Protein AF-A0A929HIV7-F1 (afdb_monomer_lite)

Sequence (266 aa):
MNDDNNTDKNTVTNSTVANNEQEAQVTNKKEVIDSSTEHQPWFMEEPARRTFFKRIAAGGGGALLAGAGSYGLARHSLEGREVTDYPVIDEKLFRPKPQQDTILNFVSSRALNKKYPEREEQYNRLQKKQFEWINGFRDMYRKPWDNSKPGYTQMDRALQKAGWEPLNLAGSRLSANLQPNTPFNTWDQTDVEKDQYQFENKKQASDAIKSAARVFGAVKCGIAKRDKRWDYDPLYDIENEKELSWEDDFPFEPKTVIVMLSSMDY

pLDDT: mean 75.12, std 25.32, range [28.84, 97.88]

Structure (mmCIF, N/CA/C/O backbone):
data_AF-A0A929HIV7-F1
#
_entry.id   AF-A0A929HIV7-F1
#
loop_
_atom_site.group_PDB
_atom_site.id
_atom_site.type_symbol
_atom_site.label_atom_id
_atom_site.label_alt_id
_atom_site.label_comp_id
_atom_site.label_asym_id
_atom_site.label_entity_id
_atom_site.label_seq_id
_atom_site.pdbx_PDB_ins_code
_atom_site.Cartn_x
_atom_site.Cartn_y
_atom_site.Cartn_z
_atom_site.occupancy
_atom_site.B_iso_or_equiv
_atom_site.auth_seq_id
_atom_site.auth_comp_id
_atom_site.auth_asym_id
_atom_site.auth_atom_id
_atom_site.pdbx_PDB_model_num
ATOM 1 N N . MET A 1 1 ? 6.152 67.365 -15.399 1.00 39.50 1 MET A N 1
ATOM 2 C CA . MET A 1 1 ? 7.392 66.865 -16.025 1.00 39.50 1 MET A CA 1
ATOM 3 C C . MET A 1 1 ? 7.211 65.357 -16.092 1.00 39.50 1 MET A C 1
ATOM 5 O O . MET A 1 1 ? 7.564 64.682 -15.140 1.00 39.50 1 MET A O 1
ATOM 9 N N . ASN A 1 2 ? 6.501 64.955 -17.158 1.00 37.72 2 ASN A N 1
ATOM 10 C CA . ASN A 1 2 ? 6.186 63.630 -17.725 1.00 37.72 2 ASN A CA 1
ATOM 11 C C . ASN A 1 2 ? 5.828 62.518 -16.709 1.00 37.72 2 ASN A C 1
ATOM 13 O O . ASN A 1 2 ? 6.718 62.034 -16.018 1.00 37.72 2 ASN A O 1
ATOM 17 N N . ASP A 1 3 ? 4.558 62.150 -16.471 1.00 33.84 3 ASP A N 1
ATOM 18 C CA . ASP A 1 3 ? 3.529 61.565 -17.381 1.00 33.84 3 ASP A CA 1
ATOM 19 C C . ASP A 1 3 ? 4.128 60.393 -18.209 1.00 33.84 3 ASP A C 1
ATOM 21 O O . ASP A 1 3 ? 5.145 60.580 -18.868 1.00 33.84 3 ASP A O 1
ATOM 25 N N . ASP A 1 4 ? 3.669 59.134 -18.165 1.00 37.12 4 ASP A N 1
ATOM 26 C CA . ASP A 1 4 ? 2.285 58.674 -18.285 1.00 37.12 4 ASP A CA 1
ATOM 27 C C . ASP A 1 4 ? 2.076 57.213 -17.824 1.00 37.12 4 ASP A C 1
ATOM 29 O O . ASP A 1 4 ? 2.954 56.352 -17.923 1.00 37.12 4 ASP A O 1
ATOM 33 N N . ASN A 1 5 ? 0.840 56.948 -17.389 1.00 37.09 5 ASN A N 1
ATOM 34 C CA . ASN A 1 5 ? 0.201 55.634 -17.292 1.00 37.09 5 ASN A CA 1
ATOM 35 C C . ASN A 1 5 ? 0.029 54.995 -18.683 1.00 37.09 5 ASN A C 1
ATOM 37 O O . ASN A 1 5 ? -0.334 55.705 -19.615 1.00 37.09 5 ASN A O 1
ATOM 41 N N . ASN A 1 6 ? 0.070 53.659 -18.802 1.00 33.41 6 ASN A N 1
ATOM 42 C CA . ASN A 1 6 ? -0.849 53.006 -19.742 1.00 33.41 6 ASN A CA 1
ATOM 43 C C . ASN A 1 6 ? -1.240 51.565 -19.362 1.00 33.41 6 ASN A C 1
ATOM 45 O O . ASN A 1 6 ? -0.426 50.645 -19.309 1.00 33.41 6 ASN A O 1
ATOM 49 N N . THR A 1 7 ? -2.538 51.419 -19.120 1.00 37.72 7 THR A N 1
ATOM 50 C CA . THR A 1 7 ? -3.373 50.216 -19.147 1.00 37.72 7 THR A CA 1
ATOM 51 C C . THR A 1 7 ? -3.743 49.846 -20.583 1.00 37.72 7 THR A C 1
ATOM 53 O O . THR A 1 7 ? -4.264 50.709 -21.270 1.00 37.72 7 THR A O 1
ATOM 56 N N . ASP A 1 8 ? -3.680 48.569 -20.965 1.00 35.00 8 ASP A N 1
ATOM 57 C CA . ASP A 1 8 ? -4.448 48.014 -22.099 1.00 35.00 8 ASP A CA 1
ATOM 58 C C . ASP A 1 8 ? -4.846 46.569 -21.738 1.00 35.00 8 ASP A C 1
ATOM 60 O O . ASP A 1 8 ? -3.991 45.741 -21.439 1.00 35.00 8 ASP A O 1
ATOM 64 N N . LYS A 1 9 ? -6.106 46.256 -21.407 1.00 34.34 9 LYS A N 1
ATOM 65 C CA . LYS A 1 9 ? -7.330 46.114 -22.227 1.00 34.34 9 LYS A CA 1
ATOM 66 C C . LYS A 1 9 ? -7.277 44.997 -23.280 1.00 34.34 9 LYS A C 1
ATOM 68 O O . LYS A 1 9 ? -6.643 45.100 -24.319 1.00 34.34 9 LYS A O 1
ATOM 73 N N . ASN A 1 10 ? -8.078 43.968 -22.986 1.00 32.41 10 ASN A N 1
ATOM 74 C CA . ASN A 1 10 ? -8.635 42.967 -23.893 1.00 32.41 10 ASN A CA 1
ATOM 75 C C . ASN A 1 10 ? -9.076 43.553 -25.240 1.00 32.41 10 ASN A C 1
ATOM 77 O O . ASN A 1 10 ? -9.809 44.541 -25.270 1.00 32.41 10 ASN A O 1
ATOM 81 N N . THR A 1 11 ? -8.822 42.833 -26.333 1.00 31.97 11 THR A N 1
ATOM 82 C CA . THR A 1 11 ? -9.769 42.775 -27.455 1.00 31.97 11 THR A CA 1
ATOM 83 C C . THR A 1 11 ? -9.727 41.390 -28.096 1.00 31.97 11 THR A C 1
ATOM 85 O O . THR A 1 11 ? -8.729 40.970 -28.671 1.00 31.97 11 THR A O 1
ATOM 88 N N . VAL A 1 12 ? -10.845 40.682 -27.948 1.00 35.03 12 VAL A N 1
ATOM 89 C CA . VAL A 1 12 ? -11.209 39.461 -28.667 1.00 35.03 12 VAL A CA 1
ATOM 90 C C . VAL A 1 12 ? -11.675 39.874 -30.060 1.00 35.03 12 VAL A C 1
ATOM 92 O O . VAL A 1 12 ? -12.598 40.679 -30.177 1.00 35.03 12 VAL A O 1
ATOM 95 N N . THR A 1 13 ? -11.083 39.314 -31.110 1.00 31.34 13 THR A N 1
ATOM 96 C CA . THR A 1 13 ? -11.600 39.417 -32.478 1.00 31.34 13 THR A CA 1
ATOM 97 C C . THR A 1 13 ? -12.160 38.069 -32.918 1.00 31.34 13 THR A C 1
ATOM 99 O O . THR A 1 13 ? -11.432 37.128 -33.216 1.00 31.34 13 THR A O 1
ATOM 102 N N . ASN A 1 14 ? -13.492 37.997 -32.956 1.00 31.38 14 ASN A N 1
ATOM 103 C CA . ASN A 1 14 ? -14.230 37.023 -33.751 1.00 31.38 14 ASN A CA 1
ATOM 104 C C . ASN A 1 14 ? -14.139 37.432 -35.225 1.00 31.38 14 ASN A C 1
ATOM 106 O O . ASN A 1 14 ? -14.531 38.545 -35.575 1.00 31.38 14 ASN A O 1
ATOM 110 N N . SER A 1 15 ? -13.711 36.521 -36.094 1.00 31.70 15 SER A N 1
ATOM 111 C CA . SER A 1 15 ? -13.962 36.615 -37.531 1.00 31.70 15 SER A CA 1
ATOM 112 C C . SER A 1 15 ? -14.587 35.317 -38.035 1.00 31.70 15 SER A C 1
ATOM 114 O O . SER A 1 15 ? -13.945 34.290 -38.226 1.00 31.70 15 SER A O 1
ATOM 116 N N . THR A 1 16 ? -15.897 35.401 -38.235 1.00 31.55 16 THR A N 1
ATOM 117 C CA . THR A 1 16 ? -16.716 34.479 -39.015 1.00 31.55 16 THR A CA 1
ATOM 118 C C . THR A 1 16 ? -16.428 34.712 -40.498 1.00 31.55 16 THR A C 1
ATOM 120 O O . THR A 1 16 ? -16.586 35.838 -40.965 1.00 31.55 16 THR A O 1
ATOM 123 N N . VAL A 1 17 ? -16.079 33.672 -41.259 1.00 33.56 17 VAL A N 1
ATOM 124 C CA . VAL A 1 17 ? -16.283 33.657 -42.717 1.00 33.56 17 VAL A CA 1
ATOM 125 C C . VAL A 1 17 ? -16.870 32.307 -43.106 1.00 33.56 17 VAL A C 1
ATOM 127 O O . VAL A 1 17 ? -16.302 31.254 -42.827 1.00 33.56 17 VAL A O 1
ATOM 130 N N . ALA A 1 18 ? -18.051 32.385 -43.707 1.00 29.92 18 ALA A N 1
ATOM 131 C CA . ALA A 1 18 ? -18.834 31.283 -44.223 1.00 29.92 18 ALA A CA 1
ATOM 132 C C . ALA A 1 18 ? -18.366 30.851 -45.624 1.00 29.92 18 ALA A C 1
ATOM 134 O O . ALA A 1 18 ? -17.938 31.680 -46.421 1.00 29.92 18 ALA A O 1
ATOM 135 N N . ASN A 1 19 ? -18.540 29.550 -45.868 1.00 32.00 19 ASN A N 1
ATOM 136 C CA . ASN A 1 19 ? -18.940 28.854 -47.094 1.00 32.00 19 ASN A CA 1
ATOM 137 C C . ASN A 1 19 ? -18.295 29.219 -48.441 1.00 32.00 19 ASN A C 1
ATOM 139 O O . ASN A 1 19 ? -18.509 30.295 -48.986 1.00 32.00 19 ASN A O 1
ATOM 143 N N . ASN A 1 20 ? -17.702 28.200 -49.071 1.00 30.00 20 ASN A N 1
ATOM 144 C CA . ASN A 1 20 ? -18.084 27.823 -50.431 1.00 30.00 20 ASN A CA 1
ATOM 145 C C . ASN A 1 20 ? -17.886 26.315 -50.637 1.00 30.00 20 ASN A C 1
ATOM 147 O O . ASN A 1 20 ? -16.775 25.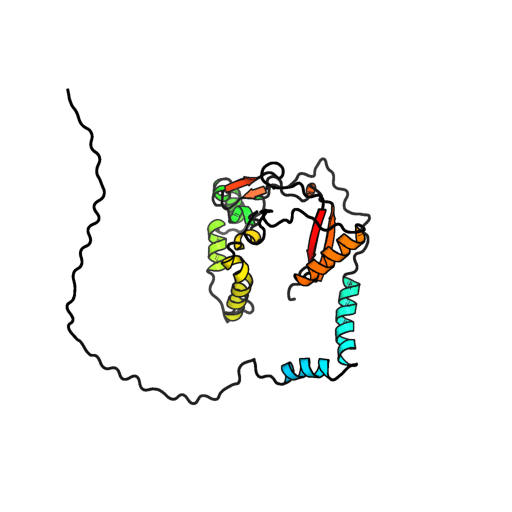794 -50.558 1.00 30.00 20 ASN A O 1
ATOM 151 N N . GLU A 1 21 ? -19.004 25.639 -50.882 1.00 30.50 21 GLU A N 1
ATOM 152 C CA . GLU A 1 21 ? -19.097 24.289 -51.425 1.00 30.50 21 GLU A CA 1
ATOM 153 C C . GLU A 1 21 ? -18.685 24.314 -52.901 1.00 30.50 21 GLU A C 1
ATOM 155 O O . GLU A 1 21 ? -19.181 25.147 -53.655 1.00 30.50 21 GLU A O 1
ATOM 160 N N . GLN A 1 22 ? -17.848 23.367 -53.330 1.00 30.06 22 GLN A N 1
ATOM 161 C CA . GLN A 1 22 ? -17.987 22.758 -54.652 1.00 30.06 22 GLN A CA 1
ATOM 162 C C . GLN A 1 22 ? -17.660 21.267 -54.577 1.00 30.06 22 GLN A C 1
ATOM 164 O O . GLN A 1 22 ? -16.680 20.829 -53.974 1.00 30.06 22 GLN A O 1
ATOM 169 N N . GLU A 1 23 ? -18.576 20.518 -55.173 1.00 30.91 23 GLU A N 1
ATOM 170 C CA . GLU A 1 23 ? -18.723 19.076 -55.200 1.00 30.91 23 GLU A CA 1
ATOM 171 C C . GLU A 1 23 ? -17.582 18.372 -55.946 1.00 30.91 23 GLU A C 1
ATOM 173 O O . GLU A 1 23 ? -17.171 18.778 -57.030 1.00 30.91 23 GLU A O 1
ATOM 178 N N . ALA A 1 24 ? -17.165 17.222 -55.421 1.00 29.38 24 ALA A N 1
ATOM 179 C CA . ALA A 1 24 ? -16.625 16.137 -56.230 1.00 29.38 24 ALA A CA 1
ATOM 180 C C . ALA A 1 24 ? -17.157 14.814 -55.670 1.00 29.38 24 ALA A C 1
ATOM 182 O O . ALA A 1 24 ? -16.622 14.238 -54.721 1.00 29.38 24 ALA A O 1
ATOM 183 N N . GLN A 1 25 ? -18.269 14.362 -56.250 1.00 28.84 25 GLN A N 1
ATOM 184 C CA . GLN A 1 25 ? -18.824 13.032 -56.042 1.00 28.84 25 GLN A CA 1
ATOM 185 C C . GLN A 1 25 ? -17.849 11.984 -56.592 1.00 28.84 25 GLN A C 1
ATOM 187 O O . GLN A 1 25 ? -17.640 11.890 -57.799 1.00 28.84 25 GLN A O 1
ATOM 192 N N . VAL A 1 26 ? -17.290 11.154 -55.711 1.00 32.84 26 VAL A N 1
ATOM 193 C CA . VAL A 1 26 ? -16.715 9.858 -56.091 1.00 32.84 26 VAL A CA 1
ATOM 194 C C . VAL A 1 26 ? -17.543 8.783 -55.405 1.00 32.84 26 VAL A C 1
ATOM 196 O O . VAL A 1 26 ? -17.379 8.470 -54.228 1.00 32.84 26 VAL A O 1
ATOM 199 N N . THR A 1 27 ? -18.486 8.239 -56.166 1.00 37.69 27 THR A N 1
ATOM 200 C CA . THR A 1 27 ? -19.253 7.046 -55.827 1.00 37.69 27 THR A CA 1
ATOM 201 C C . THR A 1 27 ? -18.323 5.841 -55.746 1.00 37.69 27 THR A C 1
ATOM 203 O O . THR A 1 27 ? -17.875 5.338 -56.773 1.00 37.69 27 THR A O 1
ATOM 206 N N . ASN A 1 28 ? -18.086 5.332 -54.538 1.00 31.53 28 ASN A N 1
ATOM 207 C CA . ASN A 1 28 ? -17.613 3.966 -54.340 1.00 31.53 28 ASN A CA 1
ATOM 208 C C . ASN A 1 28 ? -18.698 3.188 -53.592 1.00 31.53 28 ASN A C 1
ATOM 210 O O . ASN A 1 28 ? -18.806 3.245 -52.367 1.00 31.53 28 ASN A O 1
ATOM 214 N N . LYS A 1 29 ? -19.534 2.482 -54.363 1.00 36.03 29 LYS A N 1
ATOM 215 C CA . LYS A 1 29 ? -20.408 1.421 -53.858 1.00 36.03 29 LYS A CA 1
ATOM 216 C C . LYS A 1 29 ? -19.511 0.342 -53.253 1.00 36.03 29 LYS A C 1
ATOM 218 O O . LYS A 1 29 ? -18.879 -0.407 -53.989 1.00 36.03 29 LYS A O 1
ATOM 223 N N . LYS A 1 30 ? -19.454 0.258 -51.924 1.00 33.47 30 LYS A N 1
ATOM 224 C CA . LYS A 1 30 ? -18.985 -0.958 -51.261 1.00 33.47 30 LYS A CA 1
ATOM 225 C C . LYS A 1 30 ? -20.158 -1.924 -51.188 1.00 33.47 30 LYS A C 1
ATOM 227 O O . LYS A 1 30 ? -21.133 -1.673 -50.485 1.00 33.47 30 LYS A O 1
ATOM 232 N N . GLU A 1 31 ? -20.051 -2.983 -51.978 1.00 30.16 31 GLU A N 1
ATOM 233 C CA . GLU A 1 31 ? -20.878 -4.176 -51.888 1.00 30.16 31 GLU A CA 1
ATOM 234 C C . GLU A 1 31 ? -20.870 -4.699 -50.449 1.00 30.16 31 GLU A C 1
ATOM 236 O O . GLU A 1 31 ? -19.819 -4.865 -49.824 1.00 30.16 31 GLU A O 1
ATOM 241 N N . VAL A 1 32 ? -22.070 -4.923 -49.921 1.00 32.34 32 VAL A N 1
ATOM 242 C CA . VAL A 1 32 ? -22.291 -5.680 -48.695 1.00 32.34 32 VAL A CA 1
ATOM 243 C C . VAL A 1 32 ? -21.951 -7.127 -49.028 1.00 32.34 32 VAL A C 1
ATOM 245 O O . VAL A 1 32 ? -22.730 -7.819 -49.677 1.00 32.34 32 VAL A O 1
ATOM 248 N N . ILE A 1 33 ? -20.752 -7.556 -48.643 1.00 33.03 33 ILE A N 1
ATOM 249 C CA . ILE A 1 33 ? -20.376 -8.966 -48.674 1.00 33.03 33 ILE A CA 1
ATOM 250 C C . ILE A 1 33 ? -21.093 -9.629 -47.499 1.00 33.03 33 ILE A C 1
ATOM 252 O O . ILE A 1 33 ? -20.732 -9.424 -46.340 1.00 33.03 33 ILE A O 1
ATOM 256 N N . ASP A 1 34 ? -22.131 -10.391 -47.823 1.00 34.34 34 ASP A N 1
ATOM 257 C CA . ASP A 1 34 ? -22.743 -11.380 -46.945 1.00 34.34 34 ASP A CA 1
ATOM 258 C C . ASP A 1 34 ? -21.718 -12.496 -46.695 1.00 34.34 34 ASP A C 1
ATOM 260 O O . ASP A 1 34 ? -21.512 -13.384 -47.522 1.00 34.34 34 ASP A O 1
ATOM 264 N N . SER A 1 35 ? -20.986 -12.398 -45.585 1.00 35.59 35 SER A N 1
ATOM 265 C CA . SER A 1 35 ? -20.142 -13.484 -45.099 1.00 35.59 35 SER A CA 1
ATOM 266 C C . SER A 1 35 ? -20.953 -14.324 -44.121 1.00 35.59 35 SER A C 1
ATOM 268 O O . SER A 1 35 ? -20.824 -14.179 -42.900 1.00 35.59 35 SER A O 1
ATOM 270 N N . SER A 1 36 ? -21.776 -15.222 -44.661 1.00 37.75 36 SER A N 1
ATOM 271 C CA . SER A 1 36 ? -22.279 -16.389 -43.943 1.00 37.75 36 SER A CA 1
ATOM 272 C C . SER A 1 36 ? -21.080 -17.200 -43.438 1.00 37.75 36 SER A C 1
ATOM 274 O O . SER A 1 36 ? -20.533 -18.055 -44.135 1.00 37.75 36 SER A O 1
ATOM 276 N N . THR A 1 37 ? -20.633 -16.875 -42.231 1.00 32.59 37 THR A N 1
ATOM 277 C CA . THR A 1 37 ? -19.577 -17.580 -41.511 1.00 32.59 37 THR A CA 1
ATOM 278 C C . THR A 1 37 ? -20.241 -18.137 -40.267 1.00 32.59 37 THR A C 1
ATOM 280 O O . THR A 1 37 ? -20.845 -17.387 -39.502 1.00 32.59 37 THR A O 1
ATOM 283 N N . GLU A 1 38 ? -20.209 -19.459 -40.132 1.00 31.36 38 GLU A N 1
ATOM 284 C CA . GLU A 1 38 ? -20.833 -20.223 -39.056 1.00 31.36 38 GLU A CA 1
ATOM 285 C C . GLU A 1 38 ? -20.629 -19.559 -37.687 1.00 31.36 38 GLU A C 1
ATOM 287 O O . GLU A 1 38 ? -19.502 -19.324 -37.243 1.00 31.36 38 GLU A O 1
ATOM 292 N N . HIS A 1 39 ? -21.738 -19.263 -37.006 1.00 31.67 39 HIS A N 1
ATOM 293 C CA . HIS A 1 39 ? -21.738 -18.821 -35.618 1.00 31.67 39 HIS A CA 1
ATOM 294 C C . HIS A 1 39 ? -21.105 -19.903 -34.731 1.00 31.67 39 HIS A C 1
ATOM 296 O O . HIS A 1 39 ? -21.753 -20.876 -34.355 1.00 31.67 39 HIS A O 1
ATOM 302 N N . GLN A 1 40 ? -19.846 -19.709 -34.347 1.00 33.22 40 GLN A N 1
ATOM 303 C CA . GLN A 1 40 ? -19.295 -20.324 -33.143 1.00 33.22 40 GLN A CA 1
ATOM 304 C C . GLN A 1 40 ? -19.890 -19.582 -31.930 1.00 33.22 40 GLN A C 1
ATOM 306 O O . GLN A 1 40 ? -19.706 -18.363 -31.830 1.00 33.22 40 GLN A O 1
ATOM 311 N N . PRO A 1 41 ? -20.624 -20.248 -31.016 1.00 29.92 41 PRO A N 1
ATOM 312 C CA . PRO A 1 41 ? -21.221 -19.580 -29.865 1.00 29.92 41 PRO A CA 1
ATOM 313 C C . PRO A 1 41 ? -20.114 -19.164 -28.893 1.00 29.92 41 PRO A C 1
ATOM 315 O O . PRO A 1 41 ? -19.409 -19.998 -28.327 1.00 29.92 41 PRO A O 1
ATOM 318 N N . TRP A 1 42 ? -19.942 -17.860 -28.699 1.00 37.47 42 TRP A N 1
ATOM 319 C CA . TRP A 1 42 ? -18.981 -17.319 -27.748 1.00 37.47 42 TRP A CA 1
ATOM 320 C C . TRP A 1 42 ? -19.509 -17.464 -26.307 1.00 37.47 42 TRP A C 1
ATOM 322 O O . TRP A 1 42 ? -20.615 -17.038 -25.992 1.00 37.47 42 TRP A O 1
ATOM 332 N N . PHE A 1 43 ? -18.690 -18.098 -25.460 1.00 39.84 43 PHE A N 1
ATOM 333 C CA . PHE A 1 43 ? -18.475 -18.008 -23.998 1.00 39.84 43 PHE A CA 1
ATOM 334 C C . PHE A 1 43 ? -19.613 -17.832 -22.962 1.00 39.84 43 PHE A C 1
ATOM 336 O O . PHE A 1 43 ? -19.355 -18.053 -21.778 1.00 39.84 43 PHE A O 1
ATOM 343 N N . MET A 1 44 ? -20.843 -17.476 -23.326 1.00 36.66 44 MET A N 1
ATOM 344 C CA . MET A 1 44 ? -21.931 -17.169 -22.378 1.00 36.66 44 MET A CA 1
ATOM 345 C C . MET A 1 44 ? -23.121 -18.134 -22.455 1.00 36.66 44 MET A C 1
ATOM 347 O O . MET A 1 44 ? -24.029 -18.050 -21.629 1.00 36.66 44 MET A O 1
ATOM 351 N N . GLU A 1 45 ? -23.101 -19.096 -23.378 1.00 41.06 45 GLU A N 1
ATOM 352 C CA . GLU A 1 45 ? -24.184 -20.071 -23.555 1.00 41.06 45 GLU A CA 1
ATOM 353 C C . GLU A 1 45 ? -23.823 -21.498 -23.130 1.00 41.06 45 GLU A C 1
ATOM 355 O O . GLU A 1 45 ? -24.500 -22.434 -23.532 1.00 41.06 45 GLU A O 1
ATOM 360 N N . GLU A 1 46 ? -22.811 -21.712 -22.280 1.00 44.06 46 GLU A N 1
ATOM 361 C CA . GLU A 1 46 ? -22.597 -23.045 -21.702 1.00 44.06 46 GLU A CA 1
ATOM 362 C C . GLU A 1 46 ? -23.757 -23.413 -20.755 1.00 44.06 46 GLU A C 1
ATOM 364 O O . GLU A 1 46 ? -23.833 -22.896 -19.627 1.00 44.06 46 GLU A O 1
ATOM 369 N N . PRO A 1 47 ? -24.633 -24.376 -21.118 1.00 45.12 47 PRO A N 1
ATOM 370 C CA . PRO A 1 47 ? -25.722 -24.810 -20.247 1.00 45.12 47 PRO A CA 1
ATOM 371 C C . PRO A 1 47 ? -25.177 -25.448 -18.961 1.00 45.12 47 PRO A C 1
ATOM 373 O O . PRO A 1 47 ? -25.878 -25.482 -17.947 1.00 45.12 47 PRO A O 1
ATOM 376 N N . ALA A 1 48 ? -23.911 -25.890 -18.982 1.00 48.59 48 ALA A N 1
ATOM 377 C CA . ALA A 1 48 ? -23.145 -26.434 -17.864 1.00 48.59 48 ALA A CA 1
ATOM 378 C C . ALA A 1 48 ? -22.990 -25.446 -16.689 1.00 48.59 48 ALA A C 1
ATOM 380 O O . ALA A 1 48 ? -23.108 -25.838 -15.528 1.00 48.59 48 ALA A O 1
ATOM 381 N N . ARG A 1 49 ? -22.815 -24.144 -16.958 1.00 47.81 49 ARG A N 1
ATOM 382 C CA . ARG A 1 49 ? -22.648 -23.125 -15.901 1.00 47.81 49 ARG A CA 1
ATOM 383 C C . ARG A 1 49 ? -23.979 -22.721 -15.268 1.00 47.81 49 ARG A C 1
ATOM 385 O O . ARG A 1 49 ? -24.072 -22.560 -14.053 1.00 47.81 49 ARG A O 1
ATOM 392 N N . ARG A 1 50 ? -25.054 -22.656 -16.064 1.00 46.28 50 ARG A N 1
ATOM 393 C CA . ARG A 1 50 ? -26.425 -22.464 -15.549 1.00 46.28 50 ARG A CA 1
ATOM 394 C C . ARG A 1 50 ? -26.955 -23.700 -14.818 1.00 46.28 50 ARG A C 1
ATOM 396 O O . ARG A 1 50 ? -27.739 -23.558 -13.880 1.00 46.28 50 ARG A O 1
ATOM 403 N N . THR A 1 51 ? -26.512 -24.902 -15.189 1.00 45.72 51 THR A N 1
ATOM 404 C CA . THR A 1 51 ? -26.806 -26.121 -14.421 1.00 45.72 51 THR A CA 1
ATOM 405 C C . THR A 1 51 ? -25.970 -26.238 -13.154 1.00 45.72 51 THR A C 1
ATOM 407 O O . THR A 1 51 ? -26.470 -26.836 -12.210 1.00 45.72 51 THR A O 1
ATOM 410 N N . PHE A 1 52 ? -24.786 -25.624 -13.053 1.00 46.62 52 PHE A N 1
ATOM 411 C CA . PHE A 1 52 ? -24.017 -25.580 -11.802 1.00 46.62 52 PHE A CA 1
ATOM 412 C C . PHE A 1 52 ? -24.786 -24.855 -10.684 1.00 46.62 52 PHE A C 1
ATOM 414 O O . PHE A 1 52 ? -25.038 -25.437 -9.630 1.00 46.62 52 PHE A O 1
ATOM 421 N N . PHE A 1 53 ? -25.292 -23.645 -10.948 1.00 42.09 53 PHE A N 1
ATOM 422 C CA . PHE A 1 53 ? -26.101 -22.908 -9.967 1.00 42.09 53 PHE A CA 1
ATOM 423 C C . PHE A 1 53 ? -27.471 -23.554 -9.700 1.00 42.09 53 PHE A C 1
ATOM 425 O O . PHE A 1 53 ? -27.931 -23.572 -8.559 1.00 42.09 53 PHE A O 1
ATOM 432 N N . LYS A 1 54 ? -28.110 -24.164 -10.712 1.00 40.47 54 LYS A N 1
ATOM 433 C CA . LYS A 1 54 ? -29.380 -24.891 -10.518 1.00 40.47 54 LYS A CA 1
ATOM 434 C C . LYS A 1 54 ? -29.213 -26.231 -9.783 1.00 40.47 54 LYS A C 1
ATOM 436 O O . LYS A 1 54 ? -30.106 -26.612 -9.034 1.00 40.47 54 LYS A O 1
ATOM 441 N N . ARG A 1 55 ? -28.080 -26.929 -9.935 1.00 39.56 55 ARG A N 1
ATOM 442 C CA . ARG A 1 55 ? -27.769 -28.172 -9.199 1.00 39.56 55 ARG A CA 1
ATOM 443 C C . ARG A 1 55 ? -27.425 -27.907 -7.731 1.00 39.56 55 ARG A C 1
ATOM 445 O O . ARG A 1 55 ? -27.744 -28.748 -6.900 1.00 39.56 55 ARG A O 1
ATOM 452 N N . ILE A 1 56 ? -26.873 -26.736 -7.401 1.00 41.66 56 ILE A N 1
ATOM 453 C CA . ILE A 1 56 ? -26.684 -26.294 -6.007 1.00 41.66 56 ILE A CA 1
ATOM 454 C C . ILE A 1 56 ? -28.031 -25.997 -5.329 1.00 41.66 56 ILE A C 1
ATOM 456 O O . ILE A 1 56 ? -28.212 -26.333 -4.163 1.00 41.66 56 ILE A O 1
ATOM 460 N N . ALA A 1 57 ? -28.999 -25.432 -6.057 1.00 42.91 57 ALA A N 1
ATOM 461 C CA . ALA A 1 57 ? -30.319 -25.116 -5.506 1.00 42.91 57 ALA A CA 1
ATOM 462 C C . ALA A 1 57 ? -31.261 -26.335 -5.375 1.00 42.91 57 ALA A C 1
ATOM 464 O O . ALA A 1 57 ? -32.126 -26.335 -4.506 1.00 42.91 57 ALA A O 1
ATOM 465 N N . ALA A 1 58 ? -31.108 -27.367 -6.216 1.00 40.91 58 ALA A N 1
ATOM 466 C CA . ALA A 1 58 ? -32.024 -28.518 -6.265 1.00 40.91 58 ALA A CA 1
ATOM 467 C C . ALA A 1 58 ? -31.452 -29.835 -5.697 1.00 40.91 58 ALA A C 1
ATOM 469 O O . ALA A 1 58 ? -32.184 -30.813 -5.575 1.00 40.91 58 ALA A O 1
ATOM 470 N N . GLY A 1 59 ? -30.163 -29.889 -5.354 1.00 35.75 59 GLY A N 1
ATOM 471 C CA . GLY A 1 59 ? -29.483 -31.107 -4.905 1.00 35.75 59 GLY A CA 1
ATOM 472 C C . GLY A 1 59 ? -28.745 -30.911 -3.588 1.00 35.75 59 GLY A C 1
ATOM 473 O O . GLY A 1 59 ? -27.514 -30.919 -3.559 1.00 35.75 59 GLY A O 1
ATOM 474 N N . GLY A 1 60 ? -29.487 -30.737 -2.492 1.00 39.25 60 GLY A N 1
ATOM 475 C CA . GLY A 1 60 ? -28.919 -30.793 -1.147 1.00 39.25 60 GLY A CA 1
ATOM 476 C C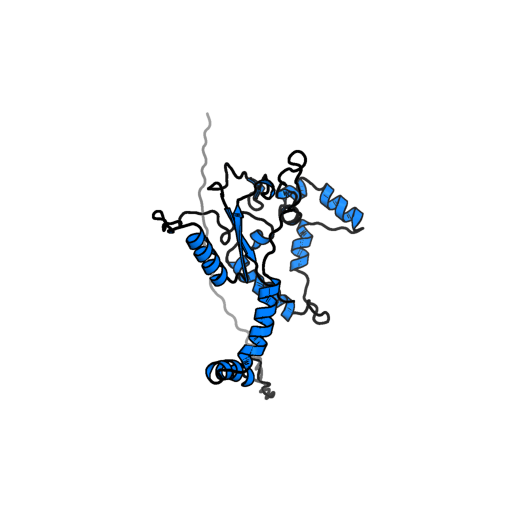 . GLY A 1 60 ? -28.202 -32.130 -0.920 1.00 39.25 60 GLY A C 1
ATOM 477 O O . GLY A 1 60 ? -28.835 -33.179 -0.938 1.00 39.25 60 GLY A O 1
ATOM 478 N N . GLY A 1 61 ? -26.879 -32.095 -0.724 1.00 35.06 61 GLY A N 1
ATOM 479 C CA . GLY A 1 61 ? -26.137 -33.203 -0.107 1.00 35.06 61 GLY A CA 1
ATOM 480 C C . GLY A 1 61 ? -24.753 -33.525 -0.684 1.00 35.06 61 GLY A C 1
ATOM 481 O O . GLY A 1 61 ? -23.842 -33.797 0.086 1.00 35.06 61 GLY A O 1
ATOM 482 N N . GLY A 1 62 ? -24.546 -33.484 -2.006 1.00 32.62 62 GLY A N 1
ATOM 483 C CA . GLY A 1 62 ? -23.345 -34.097 -2.614 1.00 32.62 62 GLY A CA 1
ATOM 484 C C . GLY A 1 62 ? -22.153 -33.164 -2.868 1.00 32.62 62 GLY A C 1
ATOM 485 O O . GLY A 1 62 ? -21.027 -33.459 -2.477 1.00 32.62 62 GLY A O 1
ATOM 486 N N . ALA A 1 63 ? -22.378 -32.014 -3.511 1.00 39.53 63 ALA A N 1
ATOM 487 C CA . ALA A 1 63 ? -21.294 -31.104 -3.917 1.00 39.53 63 ALA A CA 1
ATOM 488 C C . ALA A 1 63 ? -20.739 -30.246 -2.761 1.00 39.53 63 ALA A C 1
ATOM 490 O O . ALA A 1 63 ? -19.622 -29.735 -2.845 1.00 39.53 63 ALA A O 1
ATOM 491 N N . LEU A 1 64 ? -21.487 -30.137 -1.657 1.00 40.59 64 LEU A N 1
ATOM 492 C CA . LEU A 1 64 ? -21.029 -29.470 -0.438 1.00 40.59 64 LEU A CA 1
ATOM 493 C C . LEU A 1 64 ? -19.845 -30.195 0.211 1.00 40.59 64 LEU A C 1
ATOM 495 O O . LEU A 1 64 ? -19.039 -29.529 0.837 1.00 40.59 64 LEU A O 1
ATOM 499 N N . LEU A 1 65 ? -19.676 -31.510 0.039 1.00 41.59 65 LEU A N 1
ATOM 500 C CA . LEU A 1 65 ? -18.602 -32.244 0.722 1.00 41.59 65 LEU A CA 1
ATOM 501 C C . LEU A 1 65 ? -17.220 -32.020 0.087 1.00 41.59 65 LEU A C 1
ATOM 503 O O . LEU A 1 65 ? -16.241 -31.861 0.810 1.00 41.59 65 LEU A O 1
ATOM 507 N N . ALA A 1 66 ? -17.131 -31.920 -1.242 1.00 41.56 66 ALA A N 1
ATOM 508 C CA . ALA A 1 66 ? -15.864 -31.613 -1.913 1.00 41.56 66 ALA A CA 1
ATOM 509 C C . ALA A 1 66 ? -15.485 -30.125 -1.777 1.00 41.56 66 ALA A C 1
ATOM 511 O O . ALA A 1 66 ? -14.328 -29.806 -1.509 1.00 41.56 66 ALA A O 1
ATOM 512 N N . GLY A 1 67 ? -16.468 -29.220 -1.883 1.00 39.81 67 GLY A N 1
ATOM 513 C CA . GLY A 1 67 ? -16.264 -27.782 -1.677 1.00 39.81 67 GLY A CA 1
ATOM 514 C C . GLY A 1 67 ? -15.991 -27.411 -0.215 1.00 39.81 67 GLY A C 1
ATOM 515 O O . GLY A 1 67 ? -15.119 -26.594 0.051 1.00 39.81 67 GLY A O 1
ATOM 516 N N . ALA A 1 68 ? -16.665 -28.040 0.753 1.00 39.69 68 ALA A N 1
ATOM 517 C CA . ALA A 1 68 ? -16.368 -27.842 2.174 1.00 39.69 68 ALA A CA 1
ATOM 518 C C . ALA A 1 68 ? -15.063 -28.527 2.600 1.00 39.69 68 ALA A C 1
ATOM 520 O O . ALA A 1 68 ? -14.449 -28.078 3.560 1.00 39.69 68 ALA A O 1
ATOM 521 N N . GLY A 1 69 ? -14.610 -29.567 1.892 1.00 37.47 69 GLY A N 1
ATOM 522 C CA . GLY A 1 69 ? -13.313 -30.200 2.129 1.00 37.47 69 GLY A CA 1
ATOM 523 C C . GLY A 1 69 ? -12.146 -29.278 1.775 1.00 37.47 69 GLY A C 1
ATOM 524 O O . GLY A 1 69 ? -11.272 -29.051 2.607 1.00 37.47 69 GLY A O 1
ATOM 525 N N . SER A 1 70 ? -12.158 -28.670 0.586 1.00 44.22 70 SER A N 1
ATOM 526 C CA . SER A 1 70 ? -11.128 -27.697 0.190 1.00 44.22 70 SER A CA 1
ATOM 527 C C . SER A 1 70 ? -11.246 -26.377 0.958 1.00 44.22 70 SER A C 1
ATOM 529 O O . SER A 1 70 ? -10.234 -25.840 1.403 1.00 44.22 70 SER A O 1
ATOM 531 N N . TYR A 1 71 ? -12.467 -25.893 1.210 1.00 43.69 71 TYR A N 1
ATOM 532 C CA . TYR A 1 71 ? -12.692 -24.694 2.024 1.00 43.69 71 TYR A CA 1
ATOM 533 C C . TYR A 1 71 ? -12.359 -24.924 3.507 1.00 43.69 71 TYR A C 1
ATOM 535 O O . TYR A 1 71 ? -11.851 -24.024 4.165 1.00 43.69 71 TYR A O 1
ATOM 543 N N . GLY A 1 72 ? -12.599 -26.127 4.038 1.00 46.00 72 GLY A N 1
ATOM 544 C CA . GLY A 1 72 ? -12.280 -26.534 5.410 1.00 46.00 72 GLY A CA 1
ATOM 545 C C . GLY A 1 72 ? -10.785 -26.756 5.636 1.00 46.00 72 GLY A C 1
ATOM 546 O O . GLY A 1 72 ? -10.254 -26.303 6.649 1.00 46.00 72 GLY A O 1
ATOM 547 N N . LEU A 1 73 ? -10.085 -27.354 4.667 1.00 40.91 73 LEU A N 1
ATOM 548 C CA . LEU A 1 73 ? -8.623 -27.477 4.688 1.00 40.91 73 LEU A CA 1
ATOM 549 C C . LEU A 1 73 ? -7.939 -26.109 4.554 1.00 40.91 73 LEU A C 1
ATOM 551 O O . LEU A 1 73 ? -7.025 -25.818 5.323 1.00 40.91 73 LEU A O 1
ATOM 555 N N . ALA A 1 74 ? -8.436 -25.233 3.672 1.00 43.78 74 ALA A N 1
ATOM 556 C CA . ALA A 1 74 ? -7.968 -23.849 3.574 1.00 43.78 74 ALA A CA 1
ATOM 557 C C . ALA A 1 74 ? -8.282 -23.028 4.840 1.00 43.78 74 ALA A C 1
ATOM 559 O O . ALA A 1 74 ? -7.538 -22.116 5.190 1.00 43.78 74 ALA A O 1
ATOM 560 N N . ARG A 1 75 ? -9.363 -23.346 5.569 1.00 44.00 75 ARG A N 1
ATOM 561 C CA . ARG A 1 75 ? -9.684 -22.686 6.844 1.00 44.00 75 ARG A CA 1
ATOM 562 C C . ARG A 1 75 ? -8.744 -23.106 7.971 1.00 44.00 75 ARG A C 1
ATOM 564 O O . ARG A 1 75 ? -8.261 -22.229 8.682 1.00 44.00 75 ARG A O 1
ATOM 571 N N . HIS A 1 76 ? -8.460 -24.404 8.107 1.00 42.47 76 HIS A N 1
ATOM 572 C CA . HIS A 1 76 ? -7.512 -24.904 9.109 1.00 42.47 76 HIS A CA 1
ATOM 573 C C . HIS A 1 76 ? -6.075 -24.449 8.826 1.00 42.47 76 HIS A C 1
ATOM 575 O O . HIS A 1 76 ? -5.354 -24.115 9.761 1.00 42.47 76 HIS A O 1
ATOM 581 N N . SER A 1 77 ? -5.667 -24.321 7.556 1.00 50.84 77 SER A N 1
ATOM 582 C CA . SER A 1 77 ? -4.348 -23.765 7.209 1.00 50.84 77 SER A CA 1
ATOM 583 C C . SER A 1 77 ? -4.220 -22.257 7.466 1.00 50.84 77 SER A C 1
ATOM 585 O O . SER A 1 77 ? -3.142 -21.693 7.288 1.00 50.84 77 SER A O 1
ATOM 587 N N . LEU A 1 78 ? -5.307 -21.584 7.858 1.00 51.78 78 LEU A N 1
ATOM 588 C CA . LEU A 1 78 ? -5.344 -20.153 8.158 1.00 51.78 78 LEU A CA 1
ATOM 589 C C . LEU A 1 78 ? -5.612 -19.861 9.640 1.00 51.78 78 LEU A C 1
ATOM 591 O O . LEU A 1 78 ? -5.758 -18.687 9.999 1.00 51.78 78 LEU A O 1
ATOM 595 N N . GLU A 1 79 ? -5.657 -20.864 10.519 1.00 55.34 79 GLU A N 1
ATOM 596 C CA . GLU A 1 79 ? -5.706 -20.629 11.965 1.00 55.34 79 GLU A CA 1
ATOM 597 C C . GLU A 1 79 ? -4.367 -20.031 12.421 1.00 55.34 79 GLU A C 1
ATOM 599 O O . GLU A 1 79 ? -3.290 -20.570 12.177 1.00 55.34 79 GLU A O 1
ATOM 604 N N . GLY A 1 80 ? -4.417 -18.824 12.995 1.00 60.84 80 GLY A N 1
ATOM 605 C CA . GLY A 1 80 ? -3.208 -18.160 13.476 1.00 60.84 80 GLY A CA 1
ATOM 606 C C . GLY A 1 80 ? -2.681 -18.883 14.710 1.00 60.84 80 GLY A C 1
ATOM 607 O O . GLY A 1 80 ? -3.449 -19.128 15.634 1.00 60.84 80 GLY A O 1
ATOM 608 N N . ARG A 1 81 ? -1.384 -19.193 14.740 1.00 69.56 81 ARG A N 1
ATOM 609 C CA . ARG A 1 81 ? -0.708 -19.621 15.970 1.00 69.56 81 ARG A CA 1
ATOM 610 C C . ARG A 1 81 ? -0.327 -18.403 16.801 1.00 69.56 81 ARG A C 1
ATOM 612 O O . ARG A 1 81 ? 0.055 -17.374 16.240 1.00 69.56 81 ARG A O 1
ATOM 619 N N . GLU A 1 82 ? -0.405 -18.526 18.118 1.00 71.00 82 GLU A N 1
ATOM 620 C CA . GLU A 1 82 ? 0.201 -17.543 19.010 1.00 71.00 82 GLU A CA 1
ATOM 621 C C . GLU A 1 82 ? 1.722 -17.588 18.814 1.00 71.00 82 GLU A C 1
ATOM 623 O O . GLU A 1 82 ? 2.337 -18.652 18.872 1.00 71.00 82 GLU A O 1
ATOM 628 N N . VAL A 1 83 ? 2.311 -16.440 18.483 1.00 67.00 83 VAL A N 1
ATOM 629 C CA . VAL A 1 83 ? 3.755 -16.283 18.294 1.00 67.00 83 VAL A CA 1
ATOM 630 C C . VAL A 1 83 ? 4.254 -15.521 19.511 1.00 67.00 83 VAL A C 1
ATOM 632 O O . VAL A 1 83 ? 4.071 -14.309 19.609 1.00 67.00 83 VAL A O 1
ATOM 635 N N . THR A 1 84 ? 4.819 -16.245 20.473 1.00 66.25 84 THR A N 1
ATOM 636 C CA . THR A 1 84 ? 5.381 -15.663 21.704 1.00 66.25 84 THR A CA 1
ATOM 637 C C . THR A 1 84 ? 6.798 -15.126 21.498 1.00 66.25 84 THR A C 1
ATOM 639 O O . THR A 1 84 ? 7.315 -14.403 22.342 1.00 66.25 84 THR A O 1
ATOM 642 N N . ASP A 1 85 ? 7.426 -15.481 20.380 1.00 66.31 85 ASP A N 1
ATOM 643 C CA . ASP A 1 85 ? 8.808 -15.200 19.998 1.00 66.31 85 ASP A CA 1
ATOM 644 C C . ASP A 1 85 ? 8.901 -14.161 18.871 1.00 66.31 85 ASP A C 1
ATOM 646 O O . ASP A 1 85 ? 9.801 -14.225 18.031 1.00 66.31 85 ASP A O 1
ATOM 650 N N . TYR A 1 86 ? 7.980 -13.187 18.838 1.00 65.06 86 TYR A N 1
ATOM 651 C CA . TYR A 1 86 ? 8.129 -12.049 17.929 1.00 65.06 86 TYR A CA 1
ATOM 652 C C . TYR A 1 86 ? 9.532 -11.453 18.122 1.00 65.06 86 TYR A C 1
ATOM 654 O O . TYR A 1 86 ? 9.935 -11.265 19.275 1.00 65.06 86 TYR A O 1
ATOM 662 N N . PRO A 1 87 ? 10.299 -11.209 17.042 1.00 68.94 87 PRO A N 1
ATOM 663 C CA . PRO A 1 87 ? 11.704 -10.855 17.157 1.00 68.94 87 PRO A CA 1
ATOM 664 C C . PRO A 1 87 ? 11.892 -9.706 18.145 1.00 68.94 87 PRO A C 1
ATOM 666 O O . PRO A 1 87 ? 11.202 -8.686 18.069 1.00 68.94 87 PRO A O 1
ATOM 669 N N . VAL A 1 88 ? 12.821 -9.893 19.087 1.00 69.25 88 VAL A N 1
ATOM 670 C CA . VAL A 1 88 ? 13.225 -8.829 20.005 1.00 69.25 88 VAL A CA 1
ATOM 671 C C . VAL A 1 88 ? 13.901 -7.762 19.158 1.00 69.25 88 VAL A C 1
ATOM 673 O O . VAL A 1 88 ? 15.006 -7.949 18.653 1.00 69.25 88 VAL A O 1
ATOM 676 N N . ILE A 1 89 ? 13.189 -6.664 18.949 1.00 72.81 89 ILE A N 1
ATOM 677 C CA . ILE A 1 89 ? 13.701 -5.512 18.223 1.00 72.81 89 ILE A CA 1
ATOM 678 C C . ILE A 1 89 ? 14.575 -4.719 19.189 1.00 72.81 89 ILE A C 1
ATOM 680 O O . ILE A 1 89 ? 14.116 -4.320 20.258 1.00 72.81 89 ILE A O 1
ATOM 684 N N . ASP A 1 90 ? 15.824 -4.476 18.804 1.00 81.19 90 ASP A N 1
ATOM 685 C CA . ASP A 1 90 ? 16.668 -3.516 19.507 1.00 81.19 90 ASP A CA 1
ATOM 686 C C . ASP A 1 90 ? 16.178 -2.098 19.189 1.00 81.19 90 ASP A C 1
ATOM 688 O O . ASP A 1 90 ? 16.428 -1.563 18.106 1.00 81.19 90 ASP A O 1
ATOM 692 N N . GLU A 1 91 ? 15.471 -1.487 20.138 1.00 80.12 91 GLU A N 1
ATOM 693 C CA . GLU A 1 91 ? 14.929 -0.129 20.012 1.00 80.12 91 GLU A CA 1
ATOM 694 C C . GLU A 1 91 ? 16.014 0.939 19.809 1.00 80.12 91 GLU A C 1
ATOM 696 O O . GLU A 1 91 ? 15.716 2.027 19.324 1.00 80.12 91 GLU A O 1
ATOM 701 N N . LYS A 1 92 ? 17.283 0.648 20.127 1.00 84.06 92 LYS A N 1
ATOM 702 C CA . LYS A 1 92 ? 18.398 1.574 19.868 1.00 84.06 92 LYS A CA 1
ATOM 703 C C . LYS A 1 92 ? 18.825 1.574 18.403 1.00 84.06 92 LYS A C 1
ATOM 705 O O . LYS A 1 92 ? 19.372 2.568 17.923 1.00 84.06 92 LYS A O 1
ATOM 710 N N . LEU A 1 93 ? 18.623 0.453 17.713 1.00 81.31 93 LEU A N 1
ATOM 711 C CA . LEU A 1 93 ? 18.978 0.277 16.305 1.00 81.31 93 LEU A CA 1
ATOM 712 C C . LEU A 1 93 ? 17.797 0.566 15.388 1.00 81.31 93 LEU A C 1
ATOM 714 O O . LEU A 1 93 ? 17.982 1.050 14.270 1.00 81.31 93 LEU A O 1
ATOM 718 N N . PHE A 1 94 ? 16.591 0.258 15.851 1.00 82.25 94 PHE A N 1
ATOM 719 C CA . PHE A 1 94 ? 15.400 0.398 15.046 1.00 82.25 94 PHE A CA 1
ATOM 720 C C . PHE A 1 94 ? 14.984 1.866 14.948 1.00 82.25 94 PHE A C 1
ATOM 722 O O . PHE A 1 94 ? 14.641 2.504 15.940 1.00 82.25 94 PHE A O 1
ATOM 729 N N . ARG A 1 95 ? 14.980 2.393 13.724 1.00 85.50 95 ARG A N 1
ATOM 730 C CA . ARG A 1 95 ? 14.434 3.711 13.400 1.00 85.50 95 ARG A CA 1
ATOM 731 C C . ARG A 1 95 ? 13.322 3.539 12.373 1.00 85.50 95 ARG A C 1
ATOM 733 O O . ARG A 1 95 ? 13.491 2.705 11.476 1.00 85.50 95 ARG A O 1
ATOM 740 N N . PRO A 1 96 ? 12.225 4.308 12.476 1.00 89.12 96 PRO A N 1
ATOM 741 C CA . PRO A 1 96 ? 11.267 4.419 11.391 1.00 89.12 96 PRO A CA 1
ATOM 742 C C . PRO A 1 96 ? 11.975 4.694 10.066 1.00 89.12 96 PRO A C 1
ATOM 744 O O . PRO A 1 96 ? 12.995 5.389 10.009 1.00 89.12 96 PRO A O 1
ATOM 747 N N . LYS A 1 97 ? 11.456 4.100 8.997 1.00 93.25 97 LYS A N 1
ATOM 748 C CA . LYS A 1 97 ? 12.020 4.285 7.665 1.00 93.25 97 LYS A CA 1
ATOM 749 C C . LYS A 1 97 ? 11.383 5.524 7.023 1.00 93.25 97 LYS A C 1
ATOM 751 O O . LYS A 1 97 ? 10.158 5.586 6.991 1.00 93.25 97 LYS A O 1
ATOM 756 N N . PRO A 1 98 ? 12.149 6.445 6.421 1.00 95.12 98 PRO A N 1
ATOM 757 C CA . PRO A 1 98 ? 11.572 7.480 5.568 1.00 95.12 98 PRO A CA 1
ATOM 758 C C . PRO A 1 98 ? 10.854 6.863 4.360 1.00 95.12 98 PRO A C 1
ATOM 760 O O . PRO A 1 98 ? 11.418 6.014 3.659 1.00 95.12 98 PRO A O 1
ATOM 763 N N . GLN A 1 99 ? 9.624 7.289 4.066 1.00 95.94 99 GLN A N 1
ATOM 764 C CA . GLN A 1 99 ? 8.843 6.721 2.955 1.00 95.94 99 GLN A CA 1
ATOM 765 C C . GLN A 1 99 ? 9.522 6.929 1.590 1.00 95.94 99 GLN A C 1
ATOM 767 O O . GLN A 1 99 ? 9.483 6.052 0.721 1.00 95.94 99 GLN A O 1
ATOM 772 N N . GLN A 1 100 ? 10.217 8.055 1.431 1.00 94.19 100 GLN A N 1
ATOM 773 C CA . GLN A 1 100 ? 11.011 8.426 0.251 1.00 94.19 100 GLN A CA 1
ATOM 774 C C . GLN A 1 100 ? 12.181 7.474 -0.068 1.00 94.19 100 GLN A C 1
ATOM 776 O O . GLN A 1 100 ? 12.706 7.457 -1.185 1.00 94.19 100 GLN A O 1
ATOM 781 N N . ASP A 1 101 ? 12.579 6.625 0.883 1.00 93.25 101 ASP A N 1
ATOM 782 C CA . ASP A 1 101 ? 13.598 5.588 0.671 1.00 93.25 101 ASP A CA 1
ATOM 783 C C . ASP A 1 101 ? 13.023 4.291 0.094 1.00 93.25 101 ASP A C 1
ATOM 785 O O . ASP A 1 101 ? 13.736 3.302 -0.113 1.00 93.25 101 ASP A O 1
ATOM 789 N N . THR A 1 102 ? 11.717 4.248 -0.158 1.00 93.44 102 THR A N 1
ATOM 790 C CA . THR A 1 102 ? 11.116 3.176 -0.944 1.00 93.44 102 THR A CA 1
ATOM 791 C C . THR A 1 102 ? 11.352 3.428 -2.429 1.00 93.44 102 THR A C 1
ATOM 793 O O . THR A 1 102 ? 11.280 4.557 -2.915 1.00 93.44 102 THR A O 1
ATOM 796 N N . ILE A 1 103 ? 11.614 2.354 -3.180 1.00 90.38 103 ILE A N 1
ATOM 797 C CA . ILE A 1 103 ? 11.861 2.482 -4.618 1.00 90.38 103 ILE A CA 1
ATOM 798 C C . ILE A 1 103 ? 10.646 3.074 -5.336 1.00 90.38 103 ILE A C 1
ATOM 800 O O . ILE A 1 103 ? 10.814 3.921 -6.196 1.00 90.38 103 ILE A O 1
ATOM 804 N N . LEU A 1 104 ? 9.426 2.689 -4.951 1.00 91.06 104 LEU A N 1
ATOM 805 C CA . LEU A 1 104 ? 8.200 3.148 -5.606 1.00 91.06 104 LEU A CA 1
ATOM 806 C C . LEU A 1 104 ? 7.956 4.650 -5.438 1.00 91.06 104 LEU A C 1
ATOM 808 O O . LEU A 1 104 ? 7.472 5.287 -6.372 1.00 91.06 104 LEU A O 1
ATOM 812 N N . ASN A 1 105 ? 8.325 5.216 -4.292 1.00 93.00 105 ASN A N 1
ATOM 813 C CA . ASN A 1 105 ? 8.231 6.651 -4.067 1.00 93.00 105 ASN A CA 1
ATOM 814 C C . ASN A 1 105 ? 9.332 7.387 -4.859 1.00 93.00 105 ASN A C 1
ATOM 816 O O . ASN A 1 105 ? 9.030 8.259 -5.672 1.00 93.00 105 ASN A O 1
ATOM 820 N N . PHE A 1 106 ? 10.584 6.915 -4.765 1.00 91.62 106 PHE A N 1
ATOM 821 C CA . PHE A 1 106 ? 11.727 7.471 -5.503 1.00 91.62 106 PHE A CA 1
ATOM 822 C C . PHE A 1 106 ? 11.515 7.537 -7.025 1.00 91.62 106 PHE A C 1
ATOM 824 O O . PHE A 1 106 ? 11.810 8.546 -7.652 1.00 91.62 106 PHE A O 1
ATOM 831 N N . VAL A 1 107 ? 11.009 6.463 -7.634 1.00 89.12 107 VAL A N 1
ATOM 832 C CA . VAL A 1 107 ? 10.788 6.379 -9.094 1.00 89.12 107 VAL A CA 1
ATOM 833 C C . VAL A 1 107 ? 9.567 7.171 -9.568 1.00 89.12 107 VAL A C 1
ATOM 835 O O . VAL A 1 107 ? 9.433 7.420 -10.766 1.00 89.12 107 VAL A O 1
ATOM 838 N N . SER A 1 108 ? 8.667 7.535 -8.650 1.00 91.62 108 SER A N 1
ATOM 839 C CA . SER A 1 108 ? 7.451 8.299 -8.950 1.00 91.62 108 SER A CA 1
ATOM 840 C C . SER A 1 108 ? 7.633 9.801 -8.735 1.00 91.62 108 SER A C 1
ATOM 842 O O . SER A 1 108 ? 6.947 10.585 -9.384 1.00 91.62 108 SER A O 1
ATOM 844 N N . SER A 1 109 ? 8.570 10.194 -7.869 1.00 92.81 109 SER A N 1
ATOM 845 C CA . SER A 1 109 ? 8.926 11.582 -7.580 1.00 92.81 109 SER A CA 1
ATOM 846 C C . SER A 1 109 ? 10.041 12.075 -8.504 1.00 92.81 109 SER A C 1
ATOM 848 O O . SER A 1 109 ? 11.130 11.497 -8.583 1.00 92.81 109 SER A O 1
ATOM 850 N N . ARG A 1 110 ? 9.806 13.200 -9.186 1.00 91.44 110 ARG A N 1
ATOM 851 C CA . ARG A 1 110 ? 10.861 13.839 -9.992 1.00 91.44 110 ARG A CA 1
ATOM 852 C C . ARG A 1 110 ? 11.849 14.569 -9.095 1.00 91.44 110 ARG A C 1
ATOM 854 O O . ARG A 1 110 ? 13.041 14.607 -9.410 1.00 91.44 110 ARG A O 1
ATOM 861 N N . ALA A 1 111 ? 11.361 15.145 -7.997 1.00 93.94 111 ALA A N 1
ATOM 862 C CA . ALA A 1 111 ? 12.194 15.859 -7.042 1.00 93.94 111 ALA A CA 1
ATOM 863 C C . ALA A 1 111 ? 13.214 14.922 -6.378 1.00 93.94 111 ALA A C 1
ATOM 865 O O . ALA A 1 111 ? 14.403 15.243 -6.359 1.00 93.94 111 ALA A O 1
ATOM 866 N N . LEU A 1 112 ? 12.787 13.743 -5.914 1.00 93.44 112 LEU A N 1
ATOM 867 C CA . LEU A 1 112 ? 13.670 12.751 -5.297 1.00 93.44 112 LEU A CA 1
ATOM 868 C C . LEU A 1 112 ? 14.694 12.200 -6.285 1.00 93.44 112 LEU A C 1
ATOM 870 O O . LEU A 1 112 ? 15.869 12.105 -5.940 1.00 93.44 112 LEU A O 1
ATOM 874 N N . ASN A 1 113 ? 14.288 11.881 -7.516 1.00 91.62 113 ASN A N 1
ATOM 875 C CA . ASN A 1 113 ? 15.220 11.412 -8.542 1.00 91.62 113 ASN A CA 1
ATOM 876 C C . ASN A 1 113 ? 16.317 12.448 -8.839 1.00 91.62 113 ASN A C 1
ATOM 878 O O . ASN A 1 113 ? 17.495 12.100 -8.871 1.00 91.62 113 ASN A O 1
ATOM 882 N N . LYS A 1 114 ? 15.951 13.732 -8.951 1.00 92.62 114 LYS A N 1
ATOM 883 C CA . LYS A 1 114 ? 16.916 14.826 -9.129 1.00 92.62 114 LYS A CA 1
ATOM 884 C C . LYS A 1 114 ? 17.802 15.043 -7.898 1.00 92.62 114 LYS A C 1
ATOM 886 O O . LYS A 1 114 ? 18.960 15.423 -8.047 1.00 92.62 114 LYS A O 1
ATOM 891 N N . LYS A 1 115 ? 17.253 14.861 -6.695 1.00 94.06 115 LYS A N 1
ATOM 892 C CA . LYS A 1 115 ? 17.969 15.036 -5.422 1.00 94.06 115 LYS A CA 1
ATOM 893 C C . LYS A 1 115 ? 18.979 13.915 -5.166 1.00 94.06 115 LYS A C 1
ATOM 895 O O . LYS A 1 115 ? 20.010 14.186 -4.561 1.00 94.06 115 LYS A O 1
ATOM 900 N N . TYR A 1 116 ? 18.687 12.702 -5.636 1.00 93.44 116 TYR A N 1
ATOM 901 C CA . TYR A 1 116 ? 19.484 11.497 -5.397 1.00 93.44 116 TYR A CA 1
ATOM 902 C C . TYR A 1 116 ? 19.860 10.768 -6.706 1.00 93.44 116 TYR A C 1
ATOM 904 O O . TYR A 1 116 ? 19.468 9.606 -6.902 1.00 93.44 116 TYR A O 1
ATOM 912 N N . PRO A 1 117 ? 20.595 11.421 -7.631 1.00 92.75 117 PRO A N 1
ATOM 913 C CA . PRO A 1 117 ? 20.971 10.824 -8.916 1.00 92.75 117 PRO A CA 1
ATOM 914 C C . PRO A 1 117 ? 21.863 9.583 -8.754 1.00 92.75 117 PRO A C 1
ATOM 916 O O . PRO A 1 117 ? 21.820 8.666 -9.577 1.00 92.75 117 PRO A O 1
ATOM 919 N N . GLU A 1 118 ? 22.610 9.484 -7.651 1.00 93.88 118 GLU A N 1
ATOM 920 C CA . GLU A 1 118 ? 23.510 8.369 -7.359 1.00 93.88 118 GLU A CA 1
ATOM 921 C C . GLU A 1 118 ? 22.789 7.014 -7.273 1.00 93.88 118 GLU A C 1
ATOM 923 O O . GLU A 1 118 ? 23.391 5.971 -7.540 1.00 93.88 118 GLU A O 1
ATOM 928 N N . ARG A 1 119 ? 21.487 7.002 -6.942 1.00 92.19 119 ARG A N 1
ATOM 929 C CA . ARG A 1 119 ? 20.673 5.774 -6.908 1.00 92.19 119 ARG A CA 1
ATOM 930 C C . ARG A 1 119 ? 20.505 5.179 -8.307 1.00 92.19 119 ARG A C 1
ATOM 932 O O . ARG A 1 119 ? 20.560 3.959 -8.483 1.00 92.19 119 ARG A O 1
ATOM 939 N N . GLU A 1 120 ? 20.317 6.034 -9.309 1.00 90.94 120 GLU A N 1
ATOM 940 C CA . GLU A 1 120 ? 20.237 5.626 -10.709 1.00 90.94 120 GLU A CA 1
ATOM 941 C C . GLU A 1 120 ? 21.602 5.174 -11.232 1.00 90.94 120 GLU A C 1
ATOM 943 O O . GLU A 1 120 ? 21.712 4.091 -11.811 1.00 90.94 120 GLU A O 1
ATOM 948 N N . GLU A 1 121 ? 22.659 5.935 -10.940 1.00 92.75 121 GLU A N 1
ATOM 949 C CA . GLU A 1 121 ? 24.034 5.577 -11.301 1.00 92.75 121 GLU A CA 1
ATOM 950 C C . GLU A 1 121 ? 24.440 4.212 -10.730 1.00 92.75 121 GLU A C 1
ATOM 952 O O . GLU A 1 121 ? 25.003 3.368 -11.436 1.00 92.75 121 GLU A O 1
ATOM 957 N N . GLN A 1 122 ? 24.118 3.959 -9.458 1.00 93.62 122 GLN A N 1
ATOM 958 C CA . GLN A 1 122 ? 24.380 2.680 -8.809 1.00 93.62 122 GLN A CA 1
ATOM 959 C C . GLN A 1 122 ? 23.635 1.542 -9.510 1.00 93.62 122 GLN A C 1
ATOM 961 O O . GLN A 1 122 ? 24.236 0.494 -9.767 1.00 93.62 122 GLN A O 1
ATOM 966 N N . TYR A 1 123 ? 22.354 1.731 -9.836 1.00 91.50 123 TYR A N 1
ATOM 967 C CA . TYR A 1 123 ? 21.575 0.731 -10.561 1.00 91.50 123 TYR A CA 1
ATOM 968 C C . TYR A 1 123 ? 22.174 0.449 -11.943 1.00 91.50 123 TYR A C 1
ATOM 970 O O . TYR A 1 123 ? 22.420 -0.711 -12.274 1.00 91.50 123 TYR A O 1
ATOM 978 N N . ASN A 1 124 ? 22.490 1.489 -12.714 1.00 94.00 124 ASN A N 1
ATOM 979 C CA . ASN A 1 124 ? 23.064 1.371 -14.055 1.00 94.00 124 ASN A CA 1
ATOM 980 C C . ASN A 1 124 ? 24.423 0.666 -14.036 1.00 94.00 124 ASN A C 1
ATOM 982 O O . ASN A 1 124 ? 24.675 -0.224 -14.854 1.00 94.00 124 ASN A O 1
ATOM 986 N N . ARG A 1 125 ? 25.264 0.967 -13.039 1.00 95.81 125 ARG A N 1
ATOM 987 C CA . ARG A 1 125 ? 26.542 0.278 -12.816 1.00 95.81 125 ARG A CA 1
ATOM 988 C C . ARG A 1 125 ? 26.353 -1.205 -12.497 1.00 95.81 125 ARG A C 1
ATOM 990 O O . ARG A 1 125 ? 27.031 -2.041 -13.090 1.00 95.81 125 ARG A O 1
ATOM 997 N N . LEU A 1 126 ? 25.445 -1.542 -11.577 1.00 95.06 126 LEU A N 1
ATOM 998 C CA . LEU A 1 126 ? 25.195 -2.933 -11.171 1.00 95.06 126 LEU A CA 1
ATOM 999 C C . LEU A 1 126 ? 24.562 -3.759 -12.294 1.00 95.06 126 LEU A C 1
ATOM 1001 O O . LEU A 1 126 ? 24.907 -4.923 -12.478 1.00 95.06 126 LEU A O 1
ATOM 1005 N N . GLN A 1 127 ? 23.651 -3.153 -13.052 1.00 93.94 127 GLN A N 1
ATOM 1006 C CA . GLN A 1 127 ? 22.911 -3.814 -14.126 1.00 93.94 127 GLN A CA 1
ATOM 1007 C C . GLN A 1 127 ? 23.616 -3.743 -15.485 1.00 93.94 127 GLN A C 1
ATOM 1009 O O . GLN A 1 127 ? 23.129 -4.334 -16.445 1.00 93.94 127 GLN A O 1
ATOM 1014 N N . LYS A 1 128 ? 24.744 -3.023 -15.578 1.00 94.81 128 LYS A N 1
ATOM 1015 C CA . LYS A 1 128 ? 25.504 -2.791 -16.817 1.00 94.81 128 LYS A CA 1
ATOM 1016 C C . LYS A 1 128 ? 24.611 -2.319 -17.975 1.00 94.81 128 LYS A C 1
ATOM 1018 O O . LYS A 1 128 ? 24.756 -2.774 -19.107 1.00 94.81 128 LYS A O 1
ATOM 1023 N N . LYS A 1 129 ? 23.670 -1.419 -17.683 1.00 91.69 129 LYS A N 1
ATOM 1024 C CA . LYS A 1 129 ? 22.730 -0.848 -18.659 1.00 91.69 129 LYS A CA 1
ATOM 1025 C C . LYS A 1 129 ? 22.499 0.629 -18.375 1.00 91.69 129 LYS A C 1
ATOM 1027 O O . LYS A 1 129 ? 22.677 1.063 -17.244 1.00 91.69 129 LYS A O 1
ATOM 1032 N N . GLN A 1 130 ? 22.073 1.371 -19.391 1.00 89.81 130 GLN A N 1
ATOM 1033 C CA . GLN A 1 130 ? 21.541 2.720 -19.216 1.00 89.81 130 GLN A CA 1
ATOM 1034 C C . GLN A 1 130 ? 20.040 2.614 -18.961 1.00 89.81 130 GLN A C 1
ATOM 1036 O O . GLN A 1 130 ? 19.310 2.033 -19.767 1.00 89.81 130 GLN A O 1
ATOM 1041 N N . PHE A 1 131 ? 19.596 3.105 -17.813 1.00 87.50 131 PHE A N 1
ATOM 1042 C CA . PHE A 1 131 ? 18.200 3.088 -17.413 1.00 87.50 131 PHE A CA 1
ATOM 1043 C C . PHE A 1 131 ? 17.885 4.343 -16.608 1.00 87.50 131 PHE A C 1
ATOM 1045 O O . PHE A 1 131 ? 18.579 4.646 -15.643 1.00 87.50 131 PHE A O 1
ATOM 1052 N N . GLU A 1 132 ? 16.818 5.025 -17.005 1.00 89.31 132 GLU A N 1
ATOM 1053 C CA . GLU A 1 132 ? 16.297 6.197 -16.311 1.00 89.31 132 GLU A CA 1
ATOM 1054 C C . GLU A 1 132 ? 15.028 5.796 -15.563 1.00 89.31 132 GLU A C 1
ATOM 1056 O O . GLU A 1 132 ? 14.031 5.410 -16.183 1.00 89.31 132 GLU A O 1
ATOM 1061 N N . TRP A 1 133 ? 15.041 5.868 -14.233 1.00 86.19 133 TRP A N 1
ATOM 1062 C CA . TRP A 1 133 ? 13.953 5.331 -13.405 1.00 86.19 133 TRP A CA 1
ATOM 1063 C C . TRP A 1 133 ? 12.593 5.969 -13.708 1.00 86.19 133 TRP A C 1
ATOM 1065 O O . TRP A 1 133 ? 11.592 5.257 -13.841 1.00 86.19 133 TRP A O 1
ATOM 1075 N N . ILE A 1 134 ? 12.575 7.293 -13.894 1.00 82.50 134 ILE A N 1
ATOM 1076 C CA . ILE A 1 134 ? 11.371 8.063 -14.244 1.00 82.50 134 ILE A CA 1
ATOM 1077 C C . ILE A 1 134 ? 10.763 7.572 -15.566 1.00 82.50 134 ILE A C 1
ATOM 1079 O O . ILE A 1 134 ? 9.539 7.499 -15.716 1.00 82.50 134 ILE A O 1
ATOM 1083 N N . ASN A 1 135 ? 11.606 7.238 -16.545 1.00 84.50 135 ASN A N 1
ATOM 1084 C CA . ASN A 1 135 ? 11.149 6.772 -17.851 1.00 84.50 135 ASN A CA 1
ATOM 1085 C C . ASN A 1 135 ? 10.815 5.278 -17.837 1.00 84.50 135 ASN A C 1
ATOM 1087 O O . ASN A 1 135 ? 9.849 4.870 -18.477 1.00 84.50 135 ASN A O 1
ATOM 1091 N N . GLY A 1 136 ? 11.495 4.481 -17.013 1.00 79.12 136 GLY A N 1
ATOM 1092 C CA . GLY A 1 136 ? 11.254 3.048 -16.878 1.00 79.12 136 GLY A CA 1
ATOM 1093 C C . GLY A 1 136 ? 9.818 2.687 -16.492 1.00 79.12 136 GLY A C 1
ATOM 1094 O O . GLY A 1 136 ? 9.254 1.737 -17.041 1.00 79.12 136 GLY A O 1
ATOM 1095 N N . PHE A 1 137 ? 9.186 3.470 -15.610 1.00 75.31 137 PHE A N 1
ATOM 1096 C CA . PHE A 1 137 ? 7.762 3.296 -15.297 1.00 75.31 137 PHE A CA 1
ATOM 1097 C C . PHE A 1 137 ? 6.884 3.521 -16.528 1.00 75.31 137 PHE A C 1
ATOM 1099 O O . PHE A 1 137 ? 6.008 2.710 -16.834 1.00 75.31 137 PHE A O 1
ATOM 1106 N N . ARG A 1 138 ? 7.149 4.594 -17.275 1.00 77.56 138 ARG A N 1
ATOM 1107 C CA . ARG A 1 138 ? 6.425 4.911 -18.510 1.00 77.56 138 ARG A CA 1
ATOM 1108 C C . ARG A 1 138 ? 6.613 3.814 -19.557 1.00 77.56 138 ARG A C 1
ATOM 1110 O O . ARG A 1 138 ? 5.644 3.407 -20.198 1.00 77.56 138 ARG A O 1
ATOM 1117 N N . ASP A 1 139 ? 7.826 3.296 -19.684 1.00 82.31 139 ASP A N 1
ATOM 1118 C CA . ASP A 1 139 ? 8.177 2.252 -20.641 1.00 82.31 139 ASP A CA 1
ATOM 1119 C C . ASP A 1 139 ? 7.500 0.924 -20.300 1.00 82.31 139 ASP A C 1
ATOM 1121 O O . ASP A 1 139 ? 6.960 0.265 -21.189 1.00 82.31 139 ASP A O 1
ATOM 1125 N N . MET A 1 140 ? 7.420 0.559 -19.015 1.00 78.81 140 MET A N 1
ATOM 1126 C CA . MET A 1 140 ? 6.667 -0.616 -18.557 1.00 78.81 140 MET A CA 1
ATOM 1127 C C . MET A 1 140 ? 5.195 -0.564 -19.000 1.00 78.81 140 MET A C 1
ATOM 1129 O O . MET A 1 140 ? 4.620 -1.581 -19.406 1.00 78.81 140 MET A O 1
ATOM 1133 N N . TYR A 1 141 ? 4.575 0.617 -18.973 1.00 75.44 141 TYR A N 1
ATOM 1134 C CA . TYR A 1 141 ? 3.191 0.785 -19.425 1.00 75.44 141 TYR A CA 1
ATOM 1135 C C . TYR A 1 141 ? 3.040 0.880 -20.949 1.00 75.44 141 TYR A C 1
ATOM 1137 O O . TYR A 1 141 ? 1.983 0.525 -21.478 1.00 75.44 141 TYR A O 1
ATOM 1145 N N . ARG A 1 142 ? 4.093 1.286 -21.662 1.00 83.69 142 ARG A N 1
ATOM 1146 C CA . ARG A 1 142 ? 4.108 1.411 -23.128 1.00 83.69 142 ARG A CA 1
ATOM 1147 C C . ARG A 1 142 ? 4.502 0.140 -23.869 1.00 83.69 142 ARG A C 1
ATOM 1149 O O . ARG A 1 142 ? 4.246 0.067 -25.067 1.00 83.69 142 ARG A O 1
ATOM 1156 N N . LYS A 1 143 ? 5.098 -0.849 -23.194 1.00 82.81 143 LYS A N 1
ATOM 1157 C CA . LYS A 1 143 ? 5.434 -2.131 -23.828 1.00 82.81 143 LYS A CA 1
ATOM 1158 C C . LYS A 1 143 ? 4.194 -2.733 -24.515 1.00 82.81 143 LYS A C 1
ATOM 1160 O O . LYS A 1 143 ? 3.156 -2.866 -23.853 1.00 82.81 143 LYS A O 1
ATOM 1165 N N . PRO A 1 144 ? 4.284 -3.060 -25.820 1.00 85.12 144 PRO A N 1
ATOM 1166 C CA . PRO A 1 144 ? 3.185 -3.682 -26.546 1.00 85.12 144 PRO A CA 1
ATOM 1167 C C . PRO A 1 144 ? 2.942 -5.103 -26.030 1.00 85.12 144 PRO A C 1
ATOM 1169 O O . PRO A 1 144 ? 3.794 -5.688 -25.356 1.00 85.12 144 PRO A O 1
ATOM 1172 N N . TRP A 1 145 ? 1.769 -5.649 -26.346 1.00 91.31 145 TRP A N 1
ATOM 1173 C CA . TRP A 1 145 ? 1.491 -7.063 -26.112 1.00 91.31 145 TRP A CA 1
ATOM 1174 C C . TRP A 1 145 ? 2.293 -7.936 -27.085 1.00 91.31 145 TRP A C 1
ATOM 1176 O O . TRP A 1 145 ? 2.670 -7.505 -28.175 1.00 91.31 145 TRP A O 1
ATOM 1186 N N . ASP A 1 146 ? 2.524 -9.178 -26.688 1.00 94.31 146 ASP A N 1
ATOM 1187 C CA . ASP A 1 146 ? 3.198 -10.204 -27.468 1.00 94.31 146 ASP A CA 1
ATOM 1188 C C . ASP A 1 146 ? 2.379 -11.494 -27.379 1.00 94.31 146 ASP A C 1
ATOM 1190 O O . ASP A 1 146 ? 2.456 -12.237 -26.404 1.00 94.31 146 ASP A O 1
ATOM 1194 N N . ASN A 1 147 ? 1.574 -11.760 -28.412 1.00 96.00 147 ASN A N 1
ATOM 1195 C CA . ASN A 1 147 ? 0.698 -12.935 -28.454 1.00 96.00 147 ASN A CA 1
ATOM 1196 C C . ASN A 1 147 ? 1.466 -14.264 -28.556 1.00 96.00 147 ASN A C 1
ATOM 1198 O O . ASN A 1 147 ? 0.854 -15.318 -28.409 1.00 96.00 147 ASN A O 1
ATOM 1202 N N . SER A 1 148 ? 2.783 -14.235 -28.792 1.00 96.56 148 SER A N 1
ATOM 1203 C CA . SER A 1 148 ? 3.620 -15.439 -28.768 1.00 96.56 148 SER A CA 1
ATOM 1204 C C . SER A 1 148 ? 4.093 -15.817 -27.359 1.00 96.56 148 SER A C 1
ATOM 1206 O O . SER A 1 148 ? 4.625 -16.910 -27.167 1.00 96.56 148 SER A O 1
ATOM 1208 N N . LYS A 1 149 ? 3.900 -14.937 -26.365 1.00 94.69 149 LYS A N 1
ATOM 1209 C CA . LYS A 1 149 ? 4.365 -15.128 -24.987 1.00 94.69 149 LYS A CA 1
ATOM 1210 C C . LYS A 1 149 ? 3.185 -15.225 -24.010 1.00 94.69 149 LYS A C 1
ATOM 1212 O O . LYS A 1 149 ? 2.465 -14.240 -23.837 1.00 94.69 149 LYS A O 1
ATOM 1217 N N . PRO A 1 150 ? 3.006 -16.365 -23.317 1.00 93.06 150 PRO A N 1
ATOM 1218 C CA . PRO A 1 150 ? 2.015 -16.490 -22.249 1.00 93.06 150 PRO A CA 1
ATOM 1219 C C . PRO A 1 150 ? 2.190 -15.406 -21.176 1.00 93.06 150 PRO A C 1
ATOM 1221 O O . PRO A 1 150 ? 3.317 -15.116 -20.772 1.00 93.06 150 PRO A O 1
ATOM 1224 N N . GLY A 1 151 ? 1.089 -14.791 -20.736 1.00 89.38 151 GLY A N 1
ATOM 1225 C CA . GLY A 1 151 ? 1.091 -13.700 -19.753 1.00 89.38 151 GLY A CA 1
ATOM 1226 C C . GLY A 1 151 ? 1.383 -12.312 -20.338 1.00 89.38 151 GLY A C 1
ATOM 1227 O O . GLY A 1 151 ? 1.303 -11.314 -19.623 1.00 89.38 151 GLY A O 1
ATOM 1228 N N . TYR A 1 152 ? 1.703 -12.226 -21.632 1.00 93.75 152 TYR A N 1
ATOM 1229 C CA . TYR A 1 152 ? 1.942 -10.971 -22.347 1.00 93.75 152 TYR A CA 1
ATOM 1230 C C . TYR A 1 152 ? 1.000 -10.792 -23.539 1.00 93.75 152 TYR A C 1
ATOM 1232 O O . TYR A 1 152 ? 1.195 -9.865 -24.328 1.00 93.75 152 TYR A O 1
ATOM 1240 N N . THR A 1 153 ? -0.018 -11.645 -23.684 1.00 95.94 153 THR A N 1
ATOM 1241 C CA . THR A 1 153 ? -0.963 -11.555 -24.799 1.00 95.94 153 THR A CA 1
ATOM 1242 C C . THR A 1 153 ? -1.798 -10.279 -24.709 1.00 95.94 153 THR A C 1
ATOM 1244 O O . THR A 1 153 ? -1.860 -9.598 -23.678 1.00 95.94 153 THR A O 1
ATOM 1247 N N . GLN A 1 154 ? -2.480 -9.937 -25.800 1.00 95.50 154 GLN A N 1
ATOM 1248 C CA . GLN A 1 154 ? -3.401 -8.804 -25.809 1.00 95.50 154 GLN A CA 1
ATOM 1249 C C . GLN A 1 154 ? -4.492 -8.948 -24.737 1.00 95.50 154 GLN A C 1
ATOM 1251 O O . GLN A 1 154 ? -4.829 -7.966 -24.075 1.00 95.50 154 GLN A O 1
ATOM 1256 N N . MET A 1 155 ? -5.006 -10.168 -24.547 1.00 95.31 155 MET A N 1
ATOM 1257 C CA . MET A 1 155 ? -6.016 -10.476 -23.536 1.00 95.31 155 MET A CA 1
ATOM 1258 C C . MET A 1 155 ? -5.464 -10.271 -22.122 1.00 95.31 155 MET A C 1
ATOM 1260 O O . MET A 1 155 ? -6.092 -9.574 -21.328 1.00 95.31 155 MET A O 1
ATOM 1264 N N . ASP A 1 156 ? -4.264 -10.782 -21.833 1.00 94.00 156 ASP A N 1
ATOM 1265 C CA . ASP A 1 156 ? -3.611 -10.609 -20.526 1.00 94.00 156 ASP A CA 1
ATOM 1266 C C . ASP A 1 156 ? -3.403 -9.124 -20.210 1.00 94.00 156 ASP A C 1
ATOM 1268 O O . ASP A 1 156 ? -3.703 -8.644 -19.114 1.00 94.00 156 ASP A O 1
ATOM 1272 N N . ARG A 1 157 ? -2.949 -8.356 -21.208 1.00 91.62 157 ARG A N 1
ATOM 1273 C CA . ARG A 1 157 ? -2.741 -6.914 -21.064 1.00 91.62 157 ARG A CA 1
ATOM 1274 C C . ARG A 1 157 ? -4.052 -6.161 -20.852 1.00 91.62 157 ARG A C 1
ATOM 1276 O O . ARG A 1 157 ? -4.072 -5.205 -20.076 1.00 91.62 157 ARG A O 1
ATOM 1283 N N . ALA A 1 158 ? -5.125 -6.560 -21.531 1.00 93.56 158 ALA A N 1
ATOM 1284 C CA . ALA A 1 158 ? -6.448 -5.975 -21.346 1.00 93.56 158 ALA A CA 1
ATOM 1285 C C . ALA A 1 158 ? -6.985 -6.250 -19.933 1.00 93.56 158 ALA A C 1
ATOM 1287 O O . ALA A 1 158 ? -7.404 -5.310 -19.260 1.00 93.56 158 ALA A O 1
ATOM 1288 N N . LEU A 1 159 ? -6.886 -7.493 -19.451 1.00 94.12 159 LEU A N 1
ATOM 1289 C CA . LEU A 1 159 ? -7.299 -7.876 -18.096 1.00 94.12 159 LEU A CA 1
ATOM 1290 C C . LEU A 1 159 ? -6.488 -7.142 -17.024 1.00 94.12 159 LEU A C 1
ATOM 1292 O O . LEU A 1 159 ? -7.064 -6.584 -16.091 1.00 94.12 159 LEU A O 1
ATOM 1296 N N . GLN A 1 160 ? -5.166 -7.056 -17.193 1.00 91.56 160 GLN A N 1
ATOM 1297 C CA . GLN A 1 160 ? -4.309 -6.286 -16.294 1.00 91.56 160 GLN A CA 1
ATOM 1298 C C . GLN A 1 160 ? -4.754 -4.821 -16.219 1.00 91.56 160 GLN A C 1
ATOM 1300 O O . GLN A 1 160 ? -4.848 -4.265 -15.127 1.00 91.56 160 GLN A O 1
ATOM 1305 N N . LYS A 1 161 ? -5.014 -4.179 -17.366 1.00 91.12 161 LYS A N 1
ATOM 1306 C CA . LYS A 1 161 ? -5.472 -2.783 -17.399 1.00 91.12 161 LYS A CA 1
ATOM 1307 C C . LYS A 1 161 ? -6.836 -2.620 -16.734 1.00 91.12 161 LYS A C 1
ATOM 1309 O O . LYS A 1 161 ? -6.984 -1.716 -15.920 1.00 91.12 161 LYS A O 1
ATOM 1314 N N . ALA A 1 162 ? -7.780 -3.513 -17.026 1.00 94.75 162 ALA A N 1
ATOM 1315 C CA . ALA A 1 162 ? -9.109 -3.496 -16.424 1.00 94.75 162 ALA A CA 1
ATOM 1316 C C . ALA A 1 162 ? -9.052 -3.605 -14.890 1.00 94.75 162 ALA A C 1
ATOM 1318 O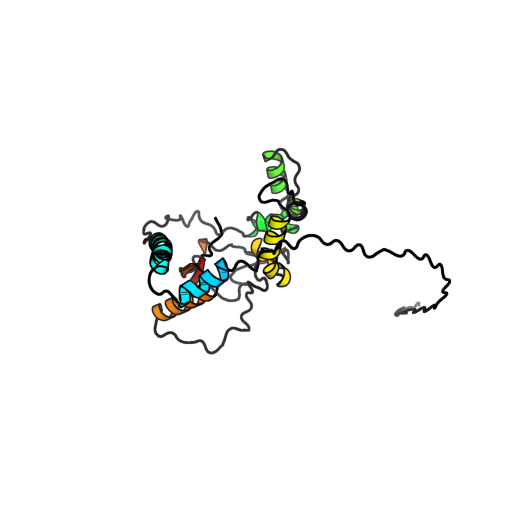 O . ALA A 1 162 ? -9.783 -2.899 -14.203 1.00 94.75 162 ALA A O 1
ATOM 1319 N N . GLY A 1 163 ? -8.136 -4.413 -14.342 1.00 93.81 163 GLY A N 1
ATOM 1320 C CA . GLY A 1 163 ? -7.952 -4.543 -12.892 1.00 93.81 163 GLY A CA 1
ATOM 1321 C C . GLY A 1 163 ? -7.488 -3.258 -12.191 1.00 93.81 163 GLY A C 1
ATOM 1322 O O . GLY A 1 163 ? -7.816 -3.044 -11.027 1.00 93.81 163 GLY A O 1
ATOM 1323 N N . TRP A 1 164 ? -6.766 -2.376 -12.890 1.00 93.94 164 TRP A N 1
ATOM 1324 C CA . TRP A 1 164 ? -6.341 -1.075 -12.352 1.00 93.94 164 TRP A CA 1
ATOM 1325 C C . TRP A 1 164 ? -7.369 0.039 -12.559 1.00 93.94 164 TRP A C 1
ATOM 1327 O O . TRP A 1 164 ? -7.224 1.113 -11.974 1.00 93.94 164 TRP A O 1
ATOM 1337 N N . GLU A 1 165 ? -8.393 -0.193 -13.379 1.00 95.38 165 GLU A N 1
ATOM 1338 C CA . GLU A 1 165 ? -9.290 0.861 -13.839 1.00 95.38 165 GLU A CA 1
ATOM 1339 C C . GLU A 1 165 ? -10.065 1.568 -12.721 1.00 95.38 165 GLU A C 1
ATOM 1341 O O . GLU A 1 165 ? -10.099 2.799 -12.743 1.00 95.38 165 GLU A O 1
ATOM 1346 N N . PRO A 1 166 ? -10.591 0.881 -11.685 1.00 95.00 166 PRO A N 1
ATOM 1347 C CA . PRO A 1 166 ? -11.246 1.572 -10.575 1.00 95.00 166 PRO A CA 1
ATOM 1348 C C . PRO A 1 166 ? -10.339 2.608 -9.897 1.00 95.00 166 PRO A C 1
ATOM 1350 O O . PRO A 1 166 ? -10.778 3.715 -9.598 1.00 95.00 166 PRO A O 1
ATOM 1353 N N . LEU A 1 167 ? -9.053 2.286 -9.712 1.00 95.25 167 LEU A N 1
ATOM 1354 C CA . LEU A 1 167 ? -8.080 3.210 -9.127 1.00 95.25 167 LEU A CA 1
ATOM 1355 C C . LEU A 1 167 ? -7.718 4.352 -10.081 1.00 95.25 167 LEU A C 1
ATOM 1357 O O . LEU A 1 167 ? -7.476 5.462 -9.616 1.00 95.25 167 LEU A O 1
ATOM 1361 N N . ASN A 1 168 ? -7.672 4.106 -11.393 1.00 94.12 168 ASN A N 1
ATOM 1362 C CA . ASN A 1 168 ? -7.419 5.158 -12.380 1.00 94.12 168 ASN A CA 1
ATOM 1363 C C . ASN A 1 168 ? -8.573 6.166 -12.420 1.00 94.12 168 ASN A C 1
ATOM 1365 O O . ASN A 1 168 ? -8.332 7.366 -12.309 1.00 94.12 168 ASN A O 1
ATOM 1369 N N . LEU A 1 169 ? -9.812 5.676 -12.532 1.00 95.88 169 LEU A N 1
ATOM 1370 C CA . LEU A 1 169 ? -11.014 6.510 -12.595 1.00 95.88 169 LEU A CA 1
ATOM 1371 C C . LEU A 1 169 ? -11.192 7.348 -11.329 1.00 95.88 169 LEU A C 1
ATOM 1373 O O . LEU A 1 169 ? -11.571 8.512 -11.408 1.00 95.88 169 LEU A O 1
ATOM 1377 N N . ALA A 1 170 ? -10.867 6.777 -10.170 1.00 96.19 170 ALA A N 1
ATOM 1378 C CA . ALA A 1 170 ? -10.936 7.469 -8.891 1.00 96.19 170 ALA A CA 1
ATOM 1379 C C . ALA A 1 170 ? -9.719 8.361 -8.592 1.00 96.19 170 ALA A C 1
ATOM 1381 O O . ALA A 1 170 ? -9.588 8.828 -7.465 1.00 96.19 170 ALA A O 1
ATOM 1382 N N . GLY A 1 171 ? -8.766 8.533 -9.516 1.00 95.69 171 GLY A N 1
ATOM 1383 C CA . GLY A 1 171 ? -7.546 9.312 -9.253 1.00 95.69 171 GLY A CA 1
ATOM 1384 C C . GLY A 1 171 ? -6.678 8.744 -8.120 1.00 95.69 171 GLY A C 1
ATOM 1385 O O . GLY A 1 171 ? -5.895 9.457 -7.511 1.00 95.69 171 GLY A O 1
ATOM 1386 N N . SER A 1 172 ? -6.814 7.454 -7.811 1.00 96.81 172 SER A N 1
ATOM 1387 C CA . SER A 1 172 ? -6.161 6.787 -6.676 1.00 96.81 172 SER A CA 1
ATOM 1388 C C . SER A 1 172 ? -5.044 5.832 -7.090 1.00 96.81 172 SER A C 1
ATOM 1390 O O . SER A 1 172 ? -4.506 5.092 -6.263 1.00 96.81 172 SER A O 1
ATOM 1392 N N . ARG A 1 173 ? -4.652 5.835 -8.370 1.00 92.81 173 ARG A N 1
ATOM 1393 C CA . ARG A 1 173 ? -3.622 4.934 -8.906 1.00 92.81 173 ARG A CA 1
ATOM 1394 C C . ARG A 1 173 ? -2.267 5.090 -8.215 1.00 92.81 173 ARG A C 1
ATOM 1396 O O . ARG A 1 173 ? -1.554 4.093 -8.089 1.00 92.81 173 ARG A O 1
ATOM 1403 N N . LEU A 1 174 ? -1.901 6.291 -7.769 1.00 92.94 174 LEU A N 1
ATOM 1404 C CA . LEU A 1 174 ? -0.619 6.538 -7.100 1.00 92.94 174 LEU A CA 1
ATOM 1405 C C . LEU A 1 174 ? -0.533 5.942 -5.687 1.00 92.94 174 LEU A C 1
ATOM 1407 O O . LEU A 1 174 ? 0.575 5.792 -5.178 1.00 92.94 174 LEU A O 1
ATOM 1411 N N . SER A 1 175 ? -1.642 5.497 -5.085 1.00 95.19 175 SER A N 1
ATOM 1412 C CA . SER A 1 175 ? -1.610 4.781 -3.796 1.00 95.19 175 SER A CA 1
ATOM 1413 C C . SER A 1 175 ? -0.755 3.509 -3.853 1.00 95.19 175 SER A C 1
ATOM 1415 O O . SER A 1 175 ? -0.038 3.193 -2.907 1.00 95.19 175 SER A O 1
ATOM 1417 N N . ALA A 1 176 ? -0.721 2.826 -5.004 1.00 92.44 176 ALA A N 1
ATOM 1418 C CA . ALA A 1 176 ? 0.167 1.683 -5.229 1.00 92.44 176 ALA A CA 1
ATOM 1419 C C . ALA A 1 176 ? 1.658 2.066 -5.246 1.00 92.44 176 ALA A C 1
ATOM 1421 O O . ALA A 1 176 ? 2.512 1.194 -5.121 1.00 92.44 176 ALA A O 1
ATOM 1422 N N . ASN A 1 177 ? 1.967 3.357 -5.384 1.00 92.88 177 ASN A N 1
ATOM 1423 C CA . ASN A 1 177 ? 3.310 3.916 -5.272 1.00 92.88 177 ASN A CA 1
ATOM 1424 C C . ASN A 1 177 ? 3.524 4.621 -3.922 1.00 92.88 177 ASN A C 1
ATOM 1426 O O . ASN A 1 177 ? 4.477 5.381 -3.773 1.00 92.88 177 ASN A O 1
ATOM 1430 N N . LEU A 1 178 ? 2.665 4.327 -2.941 1.00 94.88 178 LEU A N 1
ATOM 1431 C CA . LEU A 1 178 ? 2.689 4.865 -1.585 1.00 94.88 178 LEU A CA 1
ATOM 1432 C C . LEU A 1 178 ? 2.329 6.356 -1.474 1.00 94.88 178 LEU A C 1
ATOM 1434 O O . LEU A 1 178 ? 2.669 6.966 -0.466 1.00 94.88 178 LEU A O 1
ATOM 1438 N N . GLN A 1 179 ? 1.623 6.930 -2.457 1.00 96.06 179 GLN A N 1
ATOM 1439 C CA . GLN A 1 179 ? 1.024 8.260 -2.301 1.00 96.06 179 GLN A CA 1
ATOM 1440 C C . GLN A 1 179 ? -0.001 8.230 -1.154 1.00 96.06 179 GLN A C 1
ATOM 1442 O O . GLN A 1 179 ? -0.969 7.460 -1.239 1.00 96.06 179 GLN A O 1
ATOM 1447 N N . PRO A 1 180 ? 0.182 9.038 -0.097 1.00 95.12 180 PRO A N 1
ATOM 1448 C CA . PRO A 1 180 ? -0.813 9.173 0.956 1.00 95.12 180 PRO A CA 1
ATOM 1449 C C . PRO A 1 180 ? -2.056 9.924 0.462 1.00 95.12 180 PRO A C 1
ATOM 1451 O O . PRO A 1 180 ? -2.010 10.650 -0.529 1.00 95.12 180 PRO A O 1
ATOM 1454 N N . ASN A 1 181 ? -3.164 9.774 1.191 1.00 94.94 181 ASN A N 1
ATOM 1455 C CA . ASN A 1 181 ? -4.353 10.619 1.056 1.00 94.94 181 ASN A CA 1
ATOM 1456 C C . ASN A 1 181 ? -4.961 10.703 -0.368 1.00 94.94 181 ASN A C 1
ATOM 1458 O O . ASN A 1 181 ? -5.473 11.737 -0.787 1.00 94.94 181 ASN A O 1
ATOM 1462 N N . THR A 1 182 ? -4.912 9.613 -1.140 1.00 96.12 182 THR A N 1
ATOM 1463 C CA . THR A 1 182 ? -5.621 9.513 -2.434 1.00 96.12 182 THR A CA 1
ATOM 1464 C C . THR A 1 182 ? -7.135 9.371 -2.231 1.00 96.12 182 THR A C 1
ATOM 1466 O O . THR A 1 182 ? -7.510 8.835 -1.195 1.00 96.12 182 THR A O 1
ATOM 1469 N N . PRO A 1 183 ? -8.014 9.661 -3.207 1.00 95.38 183 PRO A N 1
ATOM 1470 C CA . PRO A 1 183 ? -9.472 9.592 -3.012 1.00 95.38 183 PRO A CA 1
ATOM 1471 C C . PRO A 1 183 ? -10.031 8.289 -2.398 1.00 95.38 183 PRO A C 1
ATOM 1473 O O . PRO A 1 183 ? -10.878 8.352 -1.515 1.00 95.38 183 PRO A O 1
ATOM 1476 N N . PHE A 1 184 ? -9.543 7.104 -2.786 1.00 93.50 184 PHE A N 1
ATOM 1477 C CA . PHE A 1 184 ? -9.956 5.818 -2.183 1.00 93.50 184 PHE A CA 1
ATOM 1478 C C . PHE A 1 184 ? -9.275 5.489 -0.847 1.00 93.50 184 PHE A C 1
ATOM 1480 O O . PHE A 1 184 ? -9.703 4.572 -0.155 1.00 93.50 184 PHE A O 1
ATOM 1487 N N . ASN A 1 185 ? -8.226 6.224 -0.482 1.00 92.88 185 ASN A N 1
ATOM 1488 C CA . ASN A 1 185 ? -7.494 6.087 0.780 1.00 92.88 185 ASN A CA 1
ATOM 1489 C C . ASN A 1 185 ? -7.413 7.447 1.488 1.00 92.88 185 ASN A C 1
ATOM 1491 O O . ASN A 1 185 ? -6.358 7.823 2.006 1.00 92.88 185 ASN A O 1
ATOM 1495 N N . THR A 1 186 ? -8.504 8.210 1.411 1.00 93.25 186 THR A N 1
ATOM 1496 C CA . THR A 1 186 ? -8.557 9.582 1.906 1.00 93.25 186 THR A CA 1
ATOM 1497 C C . THR A 1 186 ? -8.463 9.595 3.424 1.00 93.25 186 THR A C 1
ATOM 1499 O O . THR A 1 186 ? -8.944 8.691 4.111 1.00 93.25 186 THR A O 1
ATOM 1502 N N . TRP A 1 187 ? -7.817 10.624 3.948 1.00 92.88 187 TRP A N 1
ATOM 1503 C CA . TRP A 1 187 ? -7.781 10.931 5.371 1.00 92.88 187 TRP A CA 1
ATOM 1504 C C . TRP A 1 187 ? -8.914 11.876 5.765 1.00 92.88 187 TRP A C 1
ATOM 1506 O O . TRP A 1 187 ? -9.048 12.207 6.938 1.00 92.88 187 TRP A O 1
ATOM 1516 N N . ASP A 1 188 ? -9.742 12.295 4.808 1.00 92.12 188 ASP A N 1
ATOM 1517 C CA . ASP A 1 188 ? -10.950 13.059 5.078 1.00 92.12 188 ASP A CA 1
ATOM 1518 C C . ASP A 1 188 ? -11.852 12.304 6.073 1.00 92.12 188 ASP A C 1
ATOM 1520 O O . ASP A 1 188 ? -12.134 11.115 5.918 1.00 92.12 188 ASP A O 1
ATOM 1524 N N . GLN A 1 189 ? -12.248 12.992 7.143 1.00 89.94 189 GLN A N 1
ATOM 1525 C CA . GLN A 1 189 ? -13.124 12.480 8.200 1.00 89.94 189 GLN A CA 1
ATOM 1526 C C . GLN A 1 189 ? -14.470 13.223 8.226 1.00 89.94 189 GLN A C 1
ATOM 1528 O O . GLN A 1 189 ? -15.201 13.117 9.208 1.00 89.94 189 GLN A O 1
ATOM 1533 N N . THR A 1 190 ? -14.803 13.999 7.189 1.00 90.88 190 THR A N 1
ATOM 1534 C CA . THR A 1 190 ? -16.056 14.775 7.117 1.00 90.88 190 THR A CA 1
ATOM 1535 C C . THR A 1 190 ? -17.306 13.904 7.233 1.00 90.88 190 THR A C 1
ATOM 1537 O O . THR A 1 190 ? -18.274 14.334 7.857 1.00 90.88 190 THR A O 1
ATOM 1540 N N . ASP A 1 191 ? -17.249 12.671 6.726 1.00 89.81 191 ASP A N 1
ATOM 1541 C CA . ASP A 1 191 ? -18.337 11.687 6.795 1.00 89.81 191 ASP A CA 1
ATOM 1542 C C . ASP A 1 191 ? -18.311 10.817 8.068 1.00 89.81 191 ASP A C 1
ATOM 1544 O O . ASP A 1 191 ? -19.093 9.872 8.205 1.00 89.81 191 ASP A O 1
ATOM 1548 N N . VAL A 1 192 ? -17.414 11.088 9.024 1.00 90.00 192 VAL A N 1
ATOM 1549 C CA . VAL A 1 192 ? -17.430 10.383 10.311 1.00 90.00 192 VAL A CA 1
ATOM 1550 C C . VAL A 1 192 ? -18.573 10.916 11.167 1.00 90.00 192 VAL A C 1
ATOM 1552 O O . VAL A 1 192 ? -18.574 12.070 11.596 1.00 90.00 192 VAL A O 1
ATOM 1555 N N . GLU A 1 193 ? -19.530 10.037 11.462 1.00 93.94 193 GLU A N 1
ATOM 1556 C CA . GLU A 1 193 ? -20.675 10.364 12.307 1.00 93.94 193 GLU A CA 1
ATOM 1557 C C . GLU A 1 193 ? -20.258 10.817 13.710 1.00 93.94 193 GLU A C 1
ATOM 1559 O O . GLU A 1 193 ? -19.435 10.183 14.384 1.00 93.94 193 GLU A O 1
ATOM 1564 N N . LYS A 1 194 ? -20.875 11.913 14.168 1.00 91.56 194 LYS A N 1
ATOM 1565 C CA . LYS A 1 194 ? -20.627 12.482 15.503 1.00 91.56 194 LYS A CA 1
ATOM 1566 C C . LYS A 1 194 ? -21.134 11.551 16.601 1.00 91.56 194 LYS A C 1
ATOM 1568 O O . LYS A 1 194 ? -20.459 11.359 17.612 1.00 91.56 194 LYS A O 1
ATOM 1573 N N . ASP A 1 195 ? -22.297 10.950 16.369 1.00 95.19 195 ASP A N 1
ATOM 1574 C CA . ASP A 1 195 ? -22.938 10.027 17.297 1.00 95.19 195 ASP A CA 1
ATOM 1575 C C . ASP A 1 195 ? -22.481 8.594 17.004 1.00 95.19 195 ASP A C 1
ATOM 1577 O O . ASP A 1 195 ? -23.080 7.844 16.234 1.00 95.19 195 ASP A O 1
ATOM 1581 N N . GLN A 1 196 ? -21.364 8.215 17.623 1.00 92.88 196 GLN A N 1
ATOM 1582 C CA . GLN A 1 196 ? -20.742 6.912 17.411 1.00 92.88 196 GLN A CA 1
ATOM 1583 C C . GLN A 1 196 ? -21.505 5.793 18.125 1.00 92.88 196 GLN A C 1
ATOM 1585 O O . GLN A 1 196 ? -21.798 5.876 19.323 1.00 92.88 196 GLN A O 1
ATOM 1590 N N . TYR A 1 197 ? -21.743 4.693 17.409 1.00 94.06 197 TYR A N 1
ATOM 1591 C CA . TYR A 1 197 ? -22.314 3.482 17.990 1.00 94.06 197 TYR A CA 1
ATOM 1592 C C . TYR A 1 197 ? -21.430 2.940 19.125 1.00 94.06 197 TYR A C 1
ATOM 1594 O O . TYR A 1 197 ? -20.230 2.718 18.950 1.00 94.06 197 TYR A O 1
ATOM 1602 N N . GLN A 1 198 ? -22.037 2.690 20.285 1.00 96.19 198 GLN A N 1
ATOM 1603 C CA . GLN A 1 198 ? -21.347 2.150 21.453 1.00 96.19 198 GLN A CA 1
ATOM 1604 C C . GLN A 1 198 ? -21.502 0.632 21.497 1.00 96.19 198 GLN A C 1
ATOM 1606 O O . GLN A 1 198 ? -22.588 0.110 21.740 1.00 96.19 198 GLN A O 1
ATOM 1611 N N . PHE A 1 199 ? -20.399 -0.082 21.282 1.00 95.94 199 PHE A N 1
ATOM 1612 C CA . PHE A 1 199 ? -20.364 -1.527 21.475 1.00 95.94 199 PHE A CA 1
ATOM 1613 C C . PHE A 1 199 ? -20.390 -1.870 22.967 1.00 95.94 199 PHE A C 1
ATOM 1615 O O . PHE A 1 199 ? -19.702 -1.241 23.770 1.00 95.94 199 PHE A O 1
ATOM 1622 N N . GLU A 1 200 ? -21.098 -2.937 23.326 1.00 97.31 200 GLU A N 1
ATOM 1623 C CA . GLU A 1 200 ? -21.171 -3.463 24.694 1.00 97.31 200 GLU A CA 1
ATOM 1624 C C . GLU A 1 200 ? -19.787 -3.844 25.234 1.00 97.31 200 GLU A C 1
ATOM 1626 O O . GLU A 1 200 ? -19.505 -3.720 26.424 1.00 97.31 200 GLU A O 1
ATOM 1631 N N . ASN A 1 201 ? -18.914 -4.355 24.359 1.00 97.38 201 ASN A N 1
ATOM 1632 C CA . ASN A 1 201 ? -17.556 -4.753 24.706 1.00 97.38 201 ASN A CA 1
ATOM 1633 C C . ASN A 1 201 ? -16.637 -4.835 23.473 1.00 97.38 201 ASN A C 1
ATOM 1635 O O . ASN A 1 201 ? -17.070 -4.869 22.319 1.00 97.38 201 ASN A O 1
ATOM 1639 N N . LYS A 1 202 ? -15.324 -4.934 23.725 1.00 95.00 202 LYS A N 1
ATOM 1640 C CA . LYS A 1 202 ? -14.285 -5.017 22.680 1.00 95.00 202 LYS A CA 1
ATOM 1641 C C . LYS A 1 202 ? -14.436 -6.231 21.759 1.00 95.00 202 LYS A C 1
ATOM 1643 O O . LYS A 1 202 ? -14.027 -6.160 20.602 1.00 95.00 202 LYS A O 1
ATOM 1648 N N . LYS A 1 203 ? -14.992 -7.343 22.257 1.00 96.12 203 LYS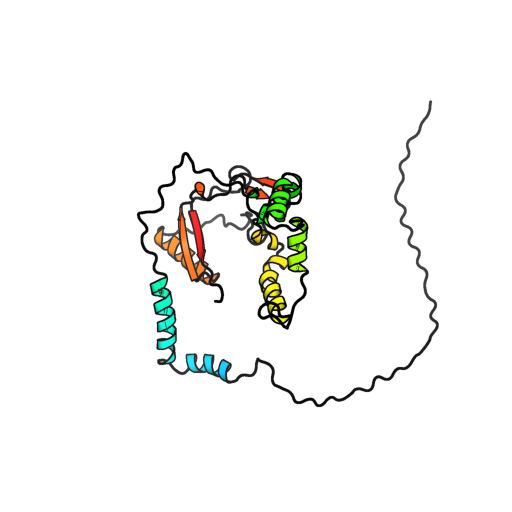 A N 1
ATOM 1649 C CA . LYS A 1 203 ? -15.216 -8.541 21.441 1.00 96.12 203 LYS A CA 1
ATOM 1650 C C . LYS A 1 203 ? -16.297 -8.267 20.397 1.00 96.12 203 LYS A C 1
ATOM 1652 O O . LYS A 1 203 ? -16.054 -8.524 19.225 1.00 96.12 203 LYS A O 1
ATOM 1657 N N . GLN A 1 204 ? -17.421 -7.674 20.799 1.00 97.88 204 GLN A N 1
ATOM 1658 C CA . GLN A 1 204 ? -18.497 -7.285 19.886 1.00 97.88 204 GLN A CA 1
ATOM 1659 C C . GLN A 1 204 ? -17.997 -6.307 18.812 1.00 97.88 204 GLN A C 1
ATOM 1661 O O . GLN A 1 204 ? -18.244 -6.529 17.629 1.00 97.88 204 GLN A O 1
ATOM 1666 N N . ALA A 1 205 ? -17.213 -5.293 19.199 1.00 96.31 205 ALA A N 1
ATOM 1667 C CA . ALA A 1 205 ? -16.585 -4.369 18.251 1.00 96.31 205 ALA A CA 1
ATOM 1668 C C . ALA A 1 205 ? -15.661 -5.097 17.256 1.00 96.31 205 ALA A C 1
ATOM 1670 O O . ALA A 1 205 ? -15.742 -4.888 16.046 1.00 96.31 205 ALA A O 1
ATOM 1671 N N . SER A 1 206 ? -14.802 -5.997 17.752 1.00 96.75 206 SER A N 1
ATOM 1672 C CA . SER A 1 206 ? -13.894 -6.778 16.904 1.00 96.75 206 SER A CA 1
ATOM 1673 C C . SER A 1 206 ? -14.645 -7.683 15.928 1.00 96.75 206 SER A C 1
ATOM 1675 O O . SER A 1 206 ? -14.263 -7.760 14.760 1.00 96.75 206 SER A O 1
ATOM 1677 N N . ASP A 1 207 ? -15.700 -8.355 16.390 1.00 97.19 207 ASP A N 1
ATOM 1678 C CA . ASP A 1 207 ? -16.515 -9.249 15.568 1.00 97.19 207 ASP A CA 1
ATOM 1679 C C . ASP A 1 207 ? -17.264 -8.464 14.479 1.00 97.19 207 ASP A C 1
ATOM 1681 O O . ASP A 1 207 ? -17.270 -8.889 13.322 1.00 97.19 207 ASP A O 1
ATOM 1685 N N . ALA A 1 208 ? -17.808 -7.286 14.808 1.00 97.62 208 ALA A N 1
ATOM 1686 C CA . ALA A 1 208 ? -18.463 -6.399 13.846 1.00 97.62 208 ALA A CA 1
ATOM 1687 C C . ALA A 1 208 ? -17.492 -5.907 12.758 1.00 97.62 208 ALA A C 1
ATOM 1689 O O . ALA A 1 208 ? -17.785 -6.049 11.571 1.00 97.62 208 ALA A O 1
ATOM 1690 N N . ILE A 1 209 ? -16.304 -5.423 13.141 1.00 96.75 209 ILE A N 1
ATOM 1691 C CA . ILE A 1 209 ? -15.262 -4.974 12.199 1.00 96.75 209 ILE A CA 1
ATOM 1692 C C . ILE A 1 209 ? -14.824 -6.121 11.279 1.00 96.75 209 ILE A C 1
ATOM 1694 O O . ILE A 1 209 ? -14.754 -5.958 10.062 1.00 96.75 209 ILE A O 1
ATOM 1698 N N . LYS A 1 210 ? -14.562 -7.308 11.839 1.00 97.12 210 LYS A N 1
ATOM 1699 C CA . LYS A 1 210 ? -14.161 -8.488 11.053 1.00 97.12 210 LYS A CA 1
ATOM 1700 C C . LYS A 1 210 ? -15.270 -8.963 10.117 1.00 97.12 210 LYS A C 1
ATOM 1702 O O . LYS A 1 210 ? -14.964 -9.476 9.042 1.00 97.12 210 LYS A O 1
ATOM 1707 N N . SER A 1 211 ? -16.532 -8.823 10.520 1.00 96.88 211 SER A N 1
ATOM 1708 C CA . SER A 1 211 ? -17.685 -9.112 9.666 1.00 96.88 211 SER A CA 1
ATOM 1709 C C . SER A 1 211 ? -17.754 -8.128 8.496 1.00 96.88 211 SER A C 1
ATOM 1711 O O . SER A 1 211 ? -17.794 -8.558 7.344 1.00 96.88 211 SER A O 1
ATOM 1713 N N . ALA A 1 212 ? -17.649 -6.824 8.771 1.00 97.31 212 ALA A N 1
ATOM 1714 C CA . ALA A 1 212 ? -17.623 -5.782 7.747 1.00 97.31 212 ALA A CA 1
ATOM 1715 C C . ALA A 1 212 ? -16.467 -5.984 6.753 1.00 97.31 212 ALA A C 1
ATOM 1717 O O . ALA A 1 212 ? -16.684 -5.961 5.546 1.00 97.31 212 ALA A O 1
ATOM 1718 N N . ALA A 1 213 ? -15.260 -6.298 7.231 1.00 97.00 213 ALA A N 1
ATOM 1719 C CA . ALA A 1 213 ? -14.108 -6.567 6.369 1.00 97.00 213 ALA A CA 1
ATOM 1720 C C . ALA A 1 213 ? -14.362 -7.692 5.344 1.00 97.00 213 ALA A C 1
ATOM 1722 O O . ALA A 1 213 ? -13.880 -7.619 4.215 1.00 97.00 213 ALA A O 1
ATOM 1723 N N . ARG A 1 214 ? -15.145 -8.723 5.698 1.00 94.50 214 ARG A N 1
ATOM 1724 C CA . ARG A 1 214 ? -15.514 -9.798 4.757 1.00 94.50 214 ARG A CA 1
ATOM 1725 C C . ARG A 1 214 ? -16.468 -9.326 3.665 1.00 94.50 214 ARG A C 1
ATOM 1727 O O . ARG A 1 214 ? -16.371 -9.820 2.547 1.00 94.50 214 ARG A O 1
ATOM 1734 N N . VAL A 1 215 ? -17.353 -8.372 3.963 1.00 96.31 215 VAL A N 1
ATOM 1735 C CA . VAL A 1 215 ? -18.215 -7.734 2.950 1.00 96.31 215 VAL A CA 1
ATOM 1736 C C . VAL A 1 215 ? -17.359 -7.017 1.902 1.00 96.31 215 VAL A C 1
ATOM 1738 O O . VAL A 1 215 ? -17.664 -7.082 0.717 1.00 96.31 215 VAL A O 1
ATOM 1741 N N . PHE A 1 216 ? -16.231 -6.439 2.322 1.00 93.88 216 PHE A N 1
ATOM 1742 C CA . PHE A 1 216 ? -15.230 -5.826 1.442 1.00 93.88 216 PHE A CA 1
ATOM 1743 C C . PHE A 1 216 ? -14.220 -6.823 0.840 1.00 93.88 216 PHE A C 1
ATOM 1745 O O . PHE A 1 216 ? -13.184 -6.418 0.318 1.00 93.88 216 PHE A O 1
ATOM 1752 N N . GLY A 1 217 ? -14.497 -8.130 0.893 1.00 94.25 217 GLY A N 1
ATOM 1753 C CA . GLY A 1 217 ? -13.704 -9.152 0.204 1.00 94.25 217 GLY A CA 1
ATOM 1754 C C . GLY A 1 217 ? -12.478 -9.670 0.961 1.00 94.25 217 GLY A C 1
ATOM 1755 O O . GLY A 1 217 ? -11.706 -10.442 0.394 1.00 94.25 217 GLY A O 1
ATOM 1756 N N . ALA A 1 218 ? -12.288 -9.313 2.237 1.00 96.25 218 ALA A N 1
ATOM 1757 C CA . ALA A 1 218 ? -11.195 -9.884 3.020 1.00 96.25 218 ALA A CA 1
ATOM 1758 C C . ALA A 1 218 ? -11.410 -11.385 3.278 1.00 96.25 218 ALA A C 1
ATOM 1760 O O . ALA A 1 218 ? -12.409 -11.790 3.880 1.00 96.25 218 ALA A O 1
ATOM 1761 N N . VAL A 1 219 ? -10.418 -12.210 2.934 1.00 95.19 219 VAL A N 1
ATOM 1762 C CA . VAL A 1 219 ? -10.405 -13.642 3.290 1.00 95.19 219 VAL A CA 1
ATOM 1763 C C . VAL A 1 219 ? -10.069 -13.846 4.770 1.00 95.19 219 VAL A C 1
ATOM 1765 O O . VAL A 1 219 ? -10.501 -14.815 5.396 1.00 95.19 219 VAL A O 1
ATOM 1768 N N . LYS A 1 220 ? -9.337 -12.895 5.365 1.00 94.12 220 LYS A N 1
ATOM 1769 C CA . LYS A 1 220 ? -9.032 -12.836 6.800 1.00 94.12 220 LYS A CA 1
ATOM 1770 C C . LYS A 1 220 ? -8.876 -11.384 7.246 1.00 94.12 220 LYS A C 1
ATOM 1772 O O . LYS A 1 220 ? -8.384 -10.554 6.491 1.00 94.12 220 LYS A O 1
ATOM 1777 N N . CYS A 1 221 ? -9.264 -11.097 8.487 1.00 96.38 221 CYS A N 1
ATOM 1778 C CA . CYS A 1 221 ? -9.130 -9.778 9.099 1.00 96.38 221 CYS A CA 1
ATOM 1779 C C . CYS A 1 221 ? -8.508 -9.907 10.495 1.00 96.38 221 CYS A C 1
ATOM 1781 O O . CYS A 1 221 ? -9.018 -10.644 11.347 1.00 96.38 221 CYS A O 1
ATOM 1783 N N . GLY A 1 222 ? -7.410 -9.190 10.721 1.00 95.38 222 GLY A N 1
ATOM 1784 C CA . GLY A 1 222 ? -6.737 -9.040 12.009 1.00 95.38 222 GLY A CA 1
ATOM 1785 C C . GLY A 1 222 ? -6.884 -7.619 12.545 1.00 95.38 222 GLY A C 1
ATOM 1786 O O . GLY A 1 222 ? -7.085 -6.683 11.779 1.00 95.38 222 GLY A O 1
ATOM 1787 N N . ILE A 1 223 ? -6.794 -7.463 13.865 1.00 96.31 223 ILE A N 1
ATOM 1788 C CA . ILE A 1 223 ? -6.748 -6.155 14.525 1.00 96.31 223 ILE A CA 1
ATOM 1789 C C . ILE A 1 223 ? -5.585 -6.198 15.509 1.00 96.31 223 ILE A C 1
ATOM 1791 O O . ILE A 1 223 ? -5.514 -7.118 16.325 1.00 96.31 223 ILE A O 1
ATOM 1795 N N . ALA A 1 224 ? -4.689 -5.222 15.425 1.00 93.56 224 ALA A N 1
ATOM 1796 C CA . ALA A 1 224 ? -3.533 -5.087 16.303 1.00 93.56 224 ALA A CA 1
ATOM 1797 C C . ALA A 1 224 ? -3.460 -3.669 16.879 1.00 93.56 224 ALA A C 1
ATOM 1799 O O . ALA A 1 224 ? -4.091 -2.742 16.369 1.00 93.56 224 ALA A O 1
ATOM 1800 N N . LYS A 1 225 ? -2.686 -3.487 17.953 1.00 93.69 225 LYS A N 1
ATOM 1801 C CA . LYS A 1 225 ? -2.294 -2.141 18.391 1.00 93.69 225 LYS A CA 1
ATOM 1802 C C . LYS A 1 225 ? -1.386 -1.519 17.328 1.00 93.69 225 LYS A C 1
ATOM 1804 O O . LYS A 1 225 ? -0.636 -2.246 16.680 1.00 93.69 225 LYS A O 1
ATOM 1809 N N . ARG A 1 226 ? -1.445 -0.194 17.172 1.00 92.00 226 ARG A N 1
ATOM 1810 C CA . ARG A 1 226 ? -0.445 0.527 16.377 1.00 92.00 226 ARG A CA 1
ATOM 1811 C C . ARG A 1 226 ? 0.931 0.307 16.998 1.00 92.00 226 ARG A C 1
ATOM 1813 O O . ARG A 1 226 ? 1.086 0.401 18.214 1.00 92.00 226 ARG A O 1
ATOM 1820 N N . ASP A 1 227 ? 1.909 0.045 16.149 1.00 89.25 227 ASP A N 1
ATOM 1821 C CA . ASP A 1 227 ? 3.310 -0.057 16.520 1.00 89.25 227 ASP A CA 1
ATOM 1822 C C . ASP A 1 227 ? 4.094 0.908 15.629 1.00 89.25 227 ASP A C 1
ATOM 1824 O O . ASP A 1 227 ? 4.293 0.637 14.446 1.00 89.25 227 ASP A O 1
ATOM 1828 N N . LYS A 1 228 ? 4.504 2.045 16.214 1.00 88.56 228 LYS A N 1
ATOM 1829 C CA . LYS A 1 228 ? 5.123 3.178 15.502 1.00 88.56 228 LYS A CA 1
ATOM 1830 C C . LYS A 1 228 ? 6.416 2.803 14.775 1.00 88.56 228 LYS A C 1
ATOM 1832 O O . LYS A 1 228 ? 6.854 3.520 13.887 1.00 88.56 228 LYS A O 1
ATOM 1837 N N . ARG A 1 229 ? 7.016 1.659 15.114 1.00 87.38 229 ARG A N 1
ATOM 1838 C CA . ARG A 1 229 ? 8.183 1.111 14.414 1.00 87.38 229 ARG A CA 1
ATOM 1839 C C . ARG A 1 229 ? 7.875 0.795 12.945 1.00 87.38 229 ARG A C 1
ATOM 1841 O O . ARG A 1 229 ? 8.756 0.873 12.099 1.00 87.38 229 ARG A O 1
ATOM 1848 N N . TRP A 1 230 ? 6.635 0.447 12.622 1.00 89.81 230 TRP A N 1
ATOM 1849 C CA . TRP A 1 230 ? 6.243 0.101 11.252 1.00 89.81 230 TRP A CA 1
ATOM 1850 C C . TRP A 1 230 ? 5.663 1.272 10.469 1.00 89.81 230 TRP A C 1
ATOM 1852 O O . TRP A 1 230 ? 5.352 1.112 9.288 1.00 89.81 230 TRP A O 1
ATOM 1862 N N . ASP A 1 231 ? 5.538 2.432 11.103 1.00 92.19 231 ASP A N 1
ATOM 1863 C CA . ASP A 1 231 ? 5.126 3.640 10.417 1.00 92.19 231 ASP A CA 1
ATOM 1864 C C . ASP A 1 231 ? 6.314 4.192 9.626 1.00 92.19 231 ASP A C 1
ATOM 1866 O O . ASP A 1 231 ? 7.464 4.163 10.077 1.00 92.19 231 ASP A O 1
ATOM 1870 N N . TYR A 1 232 ? 6.041 4.699 8.426 1.00 94.88 232 TYR A N 1
ATOM 1871 C CA . TYR A 1 232 ? 7.025 5.537 7.759 1.00 94.88 232 TYR A CA 1
ATOM 1872 C C . TYR A 1 232 ? 7.113 6.876 8.484 1.00 94.88 232 TYR A C 1
ATOM 1874 O O . TYR A 1 232 ? 6.082 7.442 8.848 1.00 94.88 232 TYR A O 1
ATOM 1882 N N . 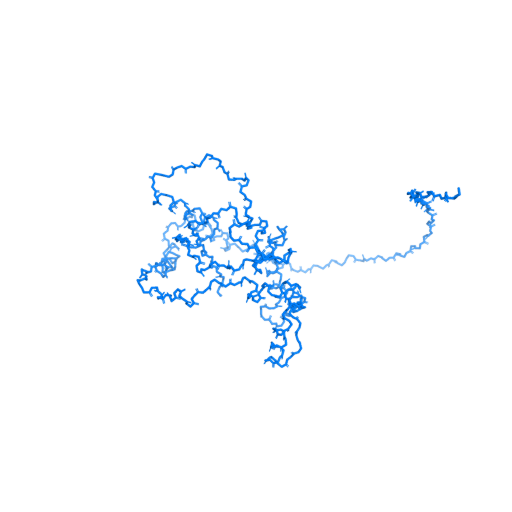ASP A 1 233 ? 8.330 7.376 8.661 1.00 93.88 233 ASP A N 1
ATOM 1883 C CA . ASP A 1 233 ? 8.582 8.689 9.245 1.00 93.88 233 ASP A CA 1
ATOM 1884 C C . ASP A 1 233 ? 9.894 9.269 8.667 1.00 93.88 233 ASP A C 1
ATOM 1886 O O . ASP A 1 233 ? 10.962 8.663 8.841 1.00 93.88 233 ASP A O 1
ATOM 1890 N N . PRO A 1 234 ? 9.826 10.378 7.904 1.00 95.25 234 PRO A N 1
ATOM 1891 C CA . PRO A 1 234 ? 8.597 11.047 7.475 1.00 95.25 234 PRO A CA 1
ATOM 1892 C C . PRO A 1 234 ? 7.821 10.234 6.420 1.00 95.25 234 PRO A C 1
ATOM 1894 O O . PRO A 1 234 ? 8.374 9.377 5.711 1.00 95.25 234 PRO A O 1
ATOM 1897 N N . LEU A 1 235 ? 6.530 10.541 6.294 1.00 95.50 235 LEU A N 1
ATOM 1898 C CA . LEU A 1 235 ? 5.729 10.223 5.110 1.00 95.50 235 LEU A CA 1
ATOM 1899 C C . LEU A 1 235 ? 6.144 11.152 3.953 1.00 95.50 235 LEU A C 1
ATOM 1901 O O . LEU A 1 235 ? 6.768 12.189 4.170 1.00 95.50 235 LEU A O 1
ATOM 1905 N N . TYR A 1 236 ? 5.822 10.791 2.712 1.00 96.88 236 TYR A N 1
ATOM 1906 C CA . TYR A 1 236 ? 6.174 11.583 1.535 1.00 96.88 236 TYR A CA 1
ATOM 1907 C C . TYR A 1 236 ? 5.010 11.689 0.554 1.00 96.88 236 TYR A C 1
ATOM 1909 O O . TYR A 1 236 ? 4.560 10.693 -0.018 1.00 96.88 236 TYR A O 1
ATOM 1917 N N . ASP A 1 237 ? 4.565 12.920 0.339 1.00 96.44 237 ASP A N 1
ATOM 1918 C CA . ASP A 1 237 ? 3.576 13.302 -0.655 1.00 96.44 237 ASP A CA 1
ATOM 1919 C C . ASP A 1 237 ? 4.272 13.517 -2.002 1.00 96.44 237 ASP A C 1
ATOM 1921 O O . ASP A 1 237 ? 4.973 14.507 -2.202 1.00 96.44 237 ASP A O 1
ATOM 1925 N N . ILE A 1 238 ? 4.092 12.569 -2.919 1.00 95.75 238 ILE A N 1
ATOM 1926 C CA . ILE A 1 238 ? 4.713 12.573 -4.248 1.00 95.75 238 ILE A CA 1
ATOM 1927 C C . ILE A 1 238 ? 4.100 13.674 -5.118 1.00 95.75 238 ILE A C 1
ATOM 1929 O O . ILE A 1 238 ? 4.802 14.285 -5.918 1.00 95.75 238 ILE A O 1
ATOM 1933 N N . GLU A 1 239 ? 2.797 13.931 -4.985 1.00 94.25 239 GLU A N 1
ATOM 1934 C CA . GLU A 1 239 ? 2.093 14.917 -5.813 1.00 94.25 239 GLU A CA 1
ATOM 1935 C C . GLU A 1 239 ? 2.532 16.346 -5.491 1.00 94.25 239 GLU A C 1
ATOM 1937 O O . GLU A 1 239 ? 2.726 17.152 -6.403 1.00 94.25 239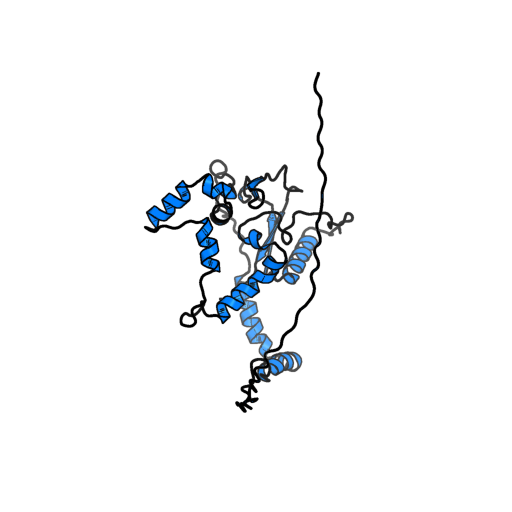 GLU A O 1
ATOM 1942 N N . ASN A 1 240 ? 2.739 16.635 -4.204 1.00 95.69 240 ASN A N 1
ATOM 1943 C CA . ASN A 1 240 ? 3.201 17.942 -3.733 1.00 95.69 240 ASN A CA 1
ATOM 1944 C C . ASN A 1 240 ? 4.719 17.999 -3.471 1.00 95.69 240 ASN A C 1
ATOM 1946 O O . ASN A 1 240 ? 5.231 19.054 -3.098 1.00 95.69 240 ASN A O 1
ATOM 1950 N N . GLU A 1 241 ? 5.431 16.886 -3.676 1.00 95.50 241 GLU A N 1
ATOM 1951 C CA . GLU A 1 241 ? 6.878 16.715 -3.484 1.00 95.50 241 GLU A CA 1
ATOM 1952 C C . GLU A 1 241 ? 7.366 17.189 -2.097 1.00 95.50 241 GLU A C 1
ATOM 1954 O O . GLU A 1 241 ? 8.393 17.869 -1.976 1.00 95.50 241 GLU A O 1
ATOM 1959 N N . LYS A 1 242 ? 6.628 16.834 -1.034 1.00 96.00 242 LYS A N 1
ATOM 1960 C CA . LYS A 1 242 ? 6.908 17.254 0.351 1.00 96.00 242 LYS A CA 1
ATOM 1961 C C . LYS A 1 242 ? 6.870 16.100 1.351 1.00 96.00 242 LYS A C 1
ATOM 1963 O O . LYS A 1 242 ? 6.124 15.138 1.194 1.00 96.00 242 LYS A O 1
ATOM 1968 N N . GLU A 1 243 ? 7.664 16.233 2.408 1.00 96.50 243 GLU A N 1
ATOM 1969 C CA . GLU A 1 243 ? 7.579 15.364 3.582 1.00 96.50 243 GLU A CA 1
ATOM 1970 C C . GLU A 1 243 ? 6.339 15.729 4.414 1.00 96.50 243 GLU A C 1
ATOM 1972 O O . GLU A 1 243 ? 5.952 16.899 4.471 1.00 96.50 243 GLU A O 1
ATOM 1977 N N . LEU A 1 244 ? 5.723 14.720 5.027 1.00 95.81 244 LEU A N 1
ATOM 1978 C CA . LEU A 1 244 ? 4.592 14.854 5.945 1.00 95.81 244 LEU A CA 1
ATOM 1979 C C . LEU A 1 244 ? 4.930 14.177 7.281 1.00 95.81 244 LEU A C 1
ATOM 1981 O O . LEU A 1 244 ? 5.624 13.151 7.293 1.00 95.81 244 LEU A O 1
ATOM 1985 N N . SER A 1 245 ? 4.400 14.703 8.383 1.00 93.25 245 SER A N 1
ATOM 1986 C CA . SER A 1 245 ? 4.512 14.102 9.719 1.00 93.25 245 SER A CA 1
ATOM 1987 C C . SER A 1 245 ? 3.188 13.474 10.169 1.00 93.25 245 SER A C 1
ATOM 1989 O O . SER A 1 245 ? 2.104 13.820 9.694 1.00 93.25 245 SER A O 1
ATOM 1991 N N . TRP A 1 246 ? 3.258 12.525 11.104 1.00 90.38 246 TRP A N 1
ATOM 1992 C CA . TRP A 1 246 ? 2.049 11.953 11.708 1.00 90.38 246 TRP A CA 1
ATOM 1993 C C . TRP A 1 246 ? 1.359 12.932 12.657 1.00 90.38 246 TRP A C 1
ATOM 1995 O O . TRP A 1 246 ? 0.159 12.812 12.887 1.00 90.38 246 TRP A O 1
ATOM 2005 N N . GLU A 1 247 ? 2.118 13.851 13.243 1.00 90.12 247 GLU A N 1
ATOM 2006 C CA . GLU A 1 247 ? 1.657 14.801 14.246 1.00 90.12 247 GLU A CA 1
ATOM 2007 C C . GLU A 1 247 ? 0.963 16.017 13.625 1.00 90.12 247 GLU A C 1
ATOM 2009 O O . GLU A 1 247 ? -0.033 16.483 14.178 1.00 90.12 247 GLU A O 1
ATOM 2014 N N . ASP A 1 248 ? 1.467 16.512 12.490 1.00 91.81 248 ASP A N 1
ATOM 2015 C CA . ASP A 1 248 ? 1.000 17.765 11.889 1.00 91.81 248 ASP A CA 1
ATOM 2016 C C . ASP A 1 248 ? 0.055 17.542 10.700 1.00 91.81 248 ASP A C 1
ATOM 2018 O O . ASP A 1 248 ? -0.878 18.324 10.509 1.00 91.81 248 ASP A O 1
ATOM 2022 N N . ASP A 1 249 ? 0.269 16.490 9.898 1.00 92.88 249 ASP A N 1
ATOM 2023 C CA . ASP A 1 249 ? -0.475 16.284 8.645 1.00 92.88 249 ASP A CA 1
ATOM 2024 C C . ASP A 1 249 ? -1.560 15.200 8.733 1.00 92.88 249 ASP A C 1
ATOM 2026 O O . ASP A 1 249 ? -2.509 15.206 7.944 1.00 92.88 249 ASP A O 1
ATOM 2030 N N . PHE A 1 250 ? -1.441 14.250 9.664 1.00 90.75 250 PHE A N 1
ATOM 2031 C CA . PHE A 1 250 ? -2.399 13.154 9.793 1.00 90.75 250 PHE A CA 1
ATOM 2032 C C . PHE A 1 250 ? -3.500 13.505 10.822 1.00 90.75 250 PHE A C 1
ATOM 2034 O O . PHE A 1 250 ? -3.195 13.920 11.939 1.00 90.75 250 PHE A O 1
ATOM 2041 N N . PRO A 1 251 ? -4.802 13.343 10.504 1.00 89.38 251 PRO A N 1
ATOM 2042 C CA . PRO A 1 251 ? -5.880 14.016 11.246 1.00 89.38 251 PRO A CA 1
ATOM 2043 C C . PRO A 1 251 ? -6.228 13.410 12.616 1.00 89.38 251 PRO A C 1
ATOM 2045 O O . PRO A 1 251 ? -7.102 13.923 13.315 1.00 89.38 251 PRO A O 1
ATOM 2048 N N . PHE A 1 252 ? -5.601 12.301 13.009 1.00 87.38 252 PHE A N 1
ATOM 2049 C CA . PHE A 1 252 ? -5.839 11.641 14.294 1.00 87.38 252 PHE A CA 1
ATOM 2050 C C . PHE A 1 252 ? -4.660 10.754 14.688 1.00 87.38 252 PHE A C 1
ATOM 2052 O O . PHE A 1 252 ? -3.972 10.239 13.828 1.00 87.38 252 PHE A O 1
ATOM 2059 N N . GLU A 1 253 ? -4.453 10.447 15.969 1.00 87.38 253 GLU A N 1
ATOM 2060 C CA . GLU A 1 253 ? -3.440 9.451 16.346 1.00 87.38 253 GLU A CA 1
ATOM 2061 C C . GLU A 1 253 ? -4.030 8.022 16.317 1.00 87.38 253 GLU A C 1
ATOM 2063 O O . GLU A 1 253 ? -4.873 7.690 17.164 1.00 87.38 253 GLU A O 1
ATOM 2068 N N . PRO A 1 254 ? -3.616 7.131 15.388 1.00 89.19 254 PRO A N 1
ATOM 2069 C CA . PRO A 1 254 ? -4.152 5.778 15.351 1.00 89.19 254 PRO A CA 1
ATOM 2070 C C . PRO A 1 254 ? -3.757 4.988 16.602 1.00 89.19 254 PRO A C 1
ATOM 2072 O O . PRO A 1 254 ? -2.590 4.913 16.980 1.00 89.19 254 PRO A O 1
ATOM 2075 N N . LYS A 1 255 ? -4.736 4.336 17.237 1.00 92.25 255 LYS A N 1
ATOM 2076 C CA . LYS A 1 255 ? -4.508 3.436 18.389 1.00 92.25 255 LYS A CA 1
ATOM 2077 C C . LYS A 1 255 ? -4.368 1.976 17.964 1.00 92.25 255 LYS A C 1
ATOM 2079 O O . LYS A 1 255 ? -3.720 1.171 18.636 1.00 92.25 255 LYS A O 1
ATOM 2084 N N . THR A 1 256 ? -5.004 1.627 16.854 1.00 94.44 256 THR A N 1
ATOM 2085 C CA . THR A 1 256 ? -5.122 0.264 16.341 1.00 94.44 256 THR A CA 1
ATOM 2086 C C . THR A 1 256 ? -5.015 0.261 14.828 1.00 94.44 256 THR A C 1
ATOM 2088 O O . THR A 1 256 ? -5.416 1.227 14.185 1.00 94.44 256 THR A O 1
ATOM 2091 N N . VAL A 1 257 ? -4.547 -0.852 14.275 1.00 95.44 257 VAL A N 1
ATOM 2092 C CA . VAL A 1 257 ? -4.493 -1.104 12.835 1.00 95.44 257 VAL A CA 1
ATOM 2093 C C . VAL A 1 257 ? -5.376 -2.306 12.521 1.00 95.44 257 VAL A C 1
ATOM 2095 O O . VAL A 1 257 ? -5.328 -3.325 13.220 1.00 95.44 257 VAL A O 1
ATOM 2098 N N . ILE A 1 258 ? -6.192 -2.179 11.477 1.00 96.69 258 ILE A N 1
ATOM 2099 C CA . ILE A 1 258 ? -6.991 -3.269 10.916 1.00 96.69 258 ILE A CA 1
ATOM 2100 C C . ILE A 1 258 ? -6.237 -3.793 9.695 1.00 96.69 258 ILE A C 1
ATOM 2102 O O . ILE A 1 258 ? -5.919 -3.032 8.788 1.00 96.69 258 ILE A O 1
ATOM 2106 N N . VAL A 1 259 ? -5.941 -5.091 9.678 1.00 96.38 259 VAL A N 1
ATOM 2107 C CA . VAL A 1 259 ? -5.214 -5.742 8.583 1.00 96.38 259 VAL A CA 1
ATOM 2108 C C . VAL A 1 259 ? -6.159 -6.688 7.861 1.00 96.38 259 VAL A C 1
ATOM 2110 O O . VAL A 1 259 ? -6.662 -7.643 8.458 1.00 96.38 259 VAL A O 1
ATOM 2113 N N . MET A 1 260 ? -6.382 -6.434 6.576 1.00 96.19 260 MET A N 1
ATOM 2114 C CA . MET A 1 260 ? -7.187 -7.272 5.691 1.00 96.19 260 MET A CA 1
ATOM 2115 C C . MET A 1 260 ? -6.269 -8.085 4.779 1.00 96.19 260 MET A C 1
ATOM 2117 O O . MET A 1 260 ? -5.326 -7.550 4.203 1.00 96.19 260 MET A O 1
ATOM 2121 N N . LEU A 1 261 ? -6.545 -9.381 4.649 1.00 95.00 261 LEU A N 1
ATOM 2122 C CA . LEU A 1 261 ? -5.908 -10.234 3.652 1.00 95.00 261 LEU A CA 1
ATOM 2123 C C . LEU A 1 261 ? -6.847 -10.396 2.463 1.00 95.00 261 LEU A C 1
ATOM 2125 O O . LEU A 1 261 ? -8.007 -10.766 2.650 1.00 95.00 261 LEU A O 1
ATOM 2129 N N . SER A 1 262 ? -6.316 -10.191 1.264 1.00 91.81 262 SER A N 1
ATOM 2130 C CA . SER A 1 262 ? -6.999 -10.446 -0.005 1.00 91.81 262 SER A CA 1
ATOM 2131 C C . SER A 1 262 ? -6.280 -11.575 -0.738 1.00 91.81 262 SER A C 1
ATOM 2133 O O . SER A 1 262 ? -5.050 -11.591 -0.794 1.00 91.81 262 SER A O 1
ATOM 2135 N N . SER A 1 263 ? -7.031 -12.538 -1.271 1.00 92.12 263 SER A N 1
ATOM 2136 C CA . SER A 1 263 ? -6.464 -13.620 -2.081 1.00 92.12 263 SER A CA 1
ATOM 2137 C C . SER A 1 263 ? -6.105 -13.121 -3.478 1.00 92.12 263 SER A C 1
ATOM 2139 O O . SER A 1 263 ? -6.886 -12.393 -4.089 1.00 92.12 263 SER A O 1
ATOM 2141 N N . MET A 1 264 ? -4.963 -13.567 -3.994 1.00 90.00 264 MET A N 1
ATOM 2142 C CA . MET A 1 264 ? -4.620 -13.469 -5.414 1.00 90.00 264 MET A CA 1
ATOM 2143 C C . MET A 1 264 ? -4.815 -14.838 -6.076 1.00 90.00 264 MET A C 1
ATOM 2145 O O . MET A 1 264 ? -4.784 -15.859 -5.386 1.00 90.00 264 MET A O 1
ATOM 2149 N N . ASP A 1 265 ? -5.039 -14.841 -7.388 1.00 86.25 265 ASP A N 1
ATOM 2150 C CA . ASP A 1 265 ? -5.049 -16.063 -8.202 1.00 86.25 265 ASP A CA 1
ATOM 2151 C C . ASP A 1 265 ? -3.639 -16.698 -8.230 1.00 86.25 265 ASP A C 1
ATOM 2153 O O . ASP A 1 265 ? -2.651 -15.973 -8.058 1.00 86.25 265 ASP A O 1
ATOM 2157 N N . TYR A 1 266 ? -3.553 -18.028 -8.362 1.00 70.38 266 TYR A N 1
ATOM 2158 C CA . TYR A 1 266 ? -2.308 -18.808 -8.233 1.00 70.38 266 TYR A CA 1
ATOM 2159 C C . TYR A 1 266 ? -1.715 -19.193 -9.588 1.00 70.38 266 TYR A C 1
ATOM 2161 O O . TYR A 1 266 ? -2.476 -19.720 -10.428 1.00 70.38 266 TYR A O 1
#

Radius of gyration: 29.92 Å; chains: 1; bounding box: 59×101×81 Å

Foldseek 3Di:
DDDDDDDDDDDDDDDDDDDDDDDDDDDDDDDPPPPPDDDPDPDPPDVVVVVVVVCVVPPPDDPCVVVCVVVVVVVVVPPDDDDPCDDDDDPVPQDAAALCPDLLLCLLAPVNCVVCVVVQVVVCVVVVHRDDSVVVVVVVLVDAADCVDPCRHPVNNVVVCVVCVVCVVQVNSCVVSVAAQGRVRHLDCVPPDPDDDDDPDPVRVVVVVQVVLVVVAFPGKDKAFDDCSHDHPFRAHRVVRDTHHCVPPRPDDGGMDMDGHHDDDD

Secondary structure (DSSP, 8-state):
------------------------------------------SS--HHHHHHHHHHHH-TTSHHHHHHHHHHHHHHTTPPPP-S------TTT--PBPGGGSHHHHHH-HHHHHH-THHHHHHHHHHTS---HHHHHHHHHHPPP-TTSTTSSHHHHHHHHHHHHHHHHTT-GGGGGT-SS-GGG----TTS-SS----SSHHHHHHHHHHHHHHTT-SEEEEEE--GGGSBSSEEETTTTEEE-TTTTSSS---EEEEEE-PPP-